Protein AF-A0A9W8GWZ8-F1 (afdb_monomer_lite)

pLDDT: mean 75.82, std 18.61, range [23.78, 95.06]

Structure (mmCIF, N/CA/C/O backbone):
data_AF-A0A9W8GWZ8-F1
#
_entry.id   AF-A0A9W8GWZ8-F1
#
loop_
_atom_site.group_PDB
_atom_site.id
_atom_site.type_symbol
_atom_site.label_atom_id
_atom_site.label_alt_id
_atom_site.label_comp_id
_atom_site.label_asym_id
_atom_site.label_entity_id
_atom_site.label_seq_id
_atom_site.pdbx_PDB_ins_code
_atom_site.Cartn_x
_atom_site.Cartn_y
_atom_site.Cartn_z
_atom_site.occupancy
_atom_site.B_iso_or_equiv
_atom_site.auth_seq_id
_atom_site.auth_comp_id
_atom_site.auth_asym_id
_atom_site.auth_atom_id
_atom_site.pdbx_PDB_model_num
ATOM 1 N N . MET A 1 1 ? -19.415 20.216 11.069 1.00 38.62 1 MET A N 1
ATOM 2 C CA . MET A 1 1 ? -19.006 18.888 11.569 1.00 38.62 1 MET A CA 1
ATOM 3 C C . MET A 1 1 ? -17.516 18.758 11.284 1.00 38.62 1 MET A C 1
ATOM 5 O O . MET A 1 1 ? -17.140 18.566 10.137 1.00 38.62 1 MET A O 1
ATOM 9 N N . PHE A 1 2 ? -16.666 19.076 12.262 1.00 32.78 2 PHE A N 1
ATOM 10 C CA . PHE A 1 2 ? -15.212 19.108 12.075 1.00 32.78 2 PHE A CA 1
ATOM 11 C C . PHE A 1 2 ? -14.638 17.766 12.526 1.00 32.78 2 PHE A C 1
ATOM 13 O O . PHE A 1 2 ? -14.731 17.430 13.704 1.00 32.78 2 PHE A O 1
ATOM 20 N N . CYS A 1 3 ? -14.084 16.998 11.586 1.00 31.39 3 CYS A N 1
ATOM 21 C CA . CYS A 1 3 ? -13.412 15.740 11.892 1.00 31.39 3 CYS A CA 1
ATOM 22 C C . CYS A 1 3 ? -12.190 16.010 12.778 1.00 31.39 3 CYS A C 1
ATOM 24 O O . CYS A 1 3 ? -11.329 16.810 12.409 1.00 31.39 3 CYS A O 1
ATOM 26 N N . LYS A 1 4 ? -12.131 15.380 13.956 1.00 39.00 4 LYS A N 1
ATOM 27 C CA . LYS A 1 4 ? -11.123 15.691 14.983 1.00 39.00 4 LYS A CA 1
ATOM 28 C C . LYS A 1 4 ? -9.773 14.998 14.781 1.00 39.00 4 LYS A C 1
ATOM 30 O O . LYS A 1 4 ? -8.786 15.475 15.327 1.00 39.00 4 LYS A O 1
ATOM 35 N N . TYR A 1 5 ? -9.704 13.928 13.991 1.00 40.84 5 TYR A N 1
ATOM 36 C CA . TYR A 1 5 ? -8.502 13.096 13.899 1.00 40.84 5 TYR A CA 1
ATOM 37 C C . TYR A 1 5 ? -8.202 12.741 12.450 1.00 40.84 5 TYR A C 1
ATOM 39 O O . TYR A 1 5 ? -8.715 11.753 11.940 1.00 40.84 5 TYR A O 1
ATOM 47 N N . ILE A 1 6 ? -7.369 13.537 11.772 1.00 43.72 6 ILE A N 1
ATOM 48 C CA . ILE A 1 6 ? -6.665 13.038 10.587 1.00 43.72 6 ILE A CA 1
ATOM 49 C C . ILE A 1 6 ? -5.515 12.204 11.130 1.00 43.72 6 ILE A C 1
ATOM 51 O O . ILE A 1 6 ? -4.500 12.758 11.546 1.00 43.72 6 ILE A O 1
ATOM 55 N N . LEU A 1 7 ? -5.675 10.884 11.126 1.00 45.81 7 LEU A N 1
ATOM 56 C CA . LEU A 1 7 ? -4.614 9.967 11.523 1.00 45.81 7 LEU A CA 1
ATOM 57 C C . LEU A 1 7 ? -3.578 9.903 10.395 1.00 45.81 7 LEU A C 1
ATOM 59 O O . LEU A 1 7 ? -3.549 8.998 9.565 1.00 45.81 7 LEU A O 1
ATOM 63 N N . TYR A 1 8 ? -2.751 10.941 10.316 1.00 38.19 8 TYR A N 1
ATOM 64 C CA . TYR A 1 8 ? -1.349 10.727 10.015 1.00 38.19 8 TYR A CA 1
ATOM 65 C C . TYR A 1 8 ? -0.748 10.206 11.305 1.00 38.19 8 TYR A C 1
ATOM 67 O O . TYR A 1 8 ? -0.996 10.790 12.352 1.00 38.19 8 TYR A O 1
ATOM 75 N N . ASN A 1 9 ? 0.021 9.128 11.247 1.00 31.14 9 ASN A N 1
ATOM 76 C CA . ASN A 1 9 ? 0.854 8.768 12.378 1.00 31.14 9 ASN A CA 1
ATOM 77 C C . ASN A 1 9 ? 1.806 9.956 12.640 1.00 31.14 9 ASN A C 1
ATOM 79 O O . ASN A 1 9 ? 2.752 10.193 11.888 1.00 31.14 9 ASN A O 1
ATOM 83 N N . SER A 1 10 ? 1.430 10.792 13.602 1.00 33.50 10 SER A N 1
ATOM 84 C CA . SER A 1 10 ? 2.149 11.964 14.076 1.00 33.50 10 SER A CA 1
ATOM 85 C C . SER A 1 10 ? 2.081 11.932 15.591 1.00 33.50 10 SER A C 1
ATOM 87 O O . SER A 1 10 ? 1.537 12.838 16.224 1.00 33.50 10 SER A O 1
ATOM 89 N N . ASP A 1 11 ? 2.618 10.873 16.182 1.00 28.44 11 ASP A N 1
ATOM 90 C CA . ASP A 1 11 ? 3.004 10.977 17.573 1.00 28.44 11 ASP A CA 1
ATOM 91 C C . ASP A 1 11 ? 4.166 11.958 17.659 1.00 28.44 11 ASP A C 1
ATOM 93 O O . ASP A 1 11 ? 5.305 11.674 17.286 1.00 28.44 11 ASP A O 1
ATOM 97 N N . THR A 1 12 ? 3.791 13.158 18.096 1.00 29.80 12 THR A N 1
ATOM 98 C CA . THR A 1 12 ? 4.535 14.239 18.748 1.00 29.80 12 THR A CA 1
ATOM 99 C C . THR A 1 12 ? 4.247 15.588 18.099 1.00 29.80 12 THR A C 1
ATOM 101 O O . THR A 1 12 ? 4.220 15.751 16.883 1.00 29.80 12 THR A O 1
ATOM 104 N N . THR A 1 13 ? 4.078 16.588 18.960 1.00 29.16 13 THR A N 1
ATOM 105 C CA . THR A 1 13 ? 4.048 18.036 18.716 1.00 29.16 13 THR A CA 1
ATOM 106 C C . THR A 1 13 ? 5.363 18.566 18.131 1.00 29.16 13 THR A C 1
ATOM 108 O O . THR A 1 13 ? 5.944 19.539 18.606 1.00 29.16 13 THR A O 1
ATOM 111 N N . THR A 1 14 ? 5.849 17.933 17.075 1.00 24.72 14 THR A N 1
ATOM 112 C CA . THR A 1 14 ? 6.857 18.476 16.186 1.00 24.72 14 THR A CA 1
ATOM 113 C C . THR A 1 14 ? 6.259 18.435 14.796 1.00 24.72 14 THR A C 1
ATOM 115 O O . THR A 1 14 ? 5.726 17.418 14.360 1.00 24.72 14 THR A O 1
ATOM 118 N N . THR A 1 15 ? 6.303 19.570 14.098 1.00 24.77 15 THR A N 1
ATOM 119 C CA . THR A 1 15 ? 6.191 19.619 12.639 1.00 24.77 15 THR A CA 1
ATOM 120 C C . THR A 1 15 ? 6.864 18.366 12.091 1.00 24.77 15 THR A C 1
ATOM 122 O O . THR A 1 15 ? 8.016 18.151 12.483 1.00 24.77 15 THR A O 1
ATOM 125 N N . PRO A 1 16 ? 6.203 17.526 11.263 1.00 27.38 16 PRO A N 1
ATOM 126 C CA . PRO A 1 16 ? 6.848 16.343 10.728 1.00 27.38 16 PRO A CA 1
ATOM 127 C C . PRO A 1 16 ? 8.095 16.849 10.025 1.00 27.38 16 PRO A C 1
ATOM 129 O O . PRO A 1 16 ? 8.020 17.471 8.959 1.00 27.38 16 PRO A O 1
ATOM 132 N N . LYS A 1 17 ? 9.257 16.663 10.665 1.00 23.78 17 LYS A N 1
ATOM 133 C CA . LYS A 1 17 ? 10.525 16.843 9.987 1.00 23.78 17 LYS A CA 1
ATOM 134 C C . LYS A 1 17 ? 10.354 15.951 8.778 1.00 23.78 17 LYS A C 1
ATOM 136 O O . LYS A 1 17 ? 9.999 14.784 8.931 1.00 23.78 17 LYS A O 1
ATOM 141 N N . ARG A 1 18 ? 10.498 16.523 7.580 1.00 28.39 18 ARG A N 1
ATOM 142 C CA . ARG A 1 18 ? 10.707 15.755 6.356 1.00 28.39 18 ARG A CA 1
ATOM 143 C C . ARG A 1 18 ? 11.905 14.852 6.635 1.00 28.39 18 ARG A C 1
ATOM 145 O O . ARG A 1 18 ? 13.037 15.207 6.331 1.00 28.39 18 ARG A O 1
ATOM 152 N N . GLN A 1 19 ? 11.678 13.715 7.272 1.00 26.08 19 GLN A N 1
ATOM 153 C CA . GLN A 1 19 ? 12.627 12.641 7.299 1.00 26.08 19 GLN A CA 1
ATOM 154 C C . GLN A 1 19 ? 12.506 12.103 5.891 1.00 26.08 19 GLN A C 1
ATOM 156 O O . GLN A 1 19 ? 11.528 11.448 5.533 1.00 26.08 19 GLN A O 1
ATOM 161 N N . ALA A 1 20 ? 13.417 12.565 5.036 1.00 25.75 20 ALA A N 1
ATOM 162 C CA . ALA A 1 20 ? 13.578 11.990 3.724 1.00 25.75 20 ALA A CA 1
ATOM 163 C C . ALA A 1 20 ? 13.752 10.493 3.970 1.00 25.75 20 ALA A C 1
ATOM 165 O O . ALA A 1 20 ? 14.754 10.080 4.550 1.00 25.75 20 ALA A O 1
ATOM 166 N N . TYR A 1 21 ? 12.742 9.697 3.617 1.00 29.44 21 TYR A N 1
ATOM 167 C CA . TYR A 1 21 ? 12.950 8.272 3.447 1.00 29.44 21 TYR A CA 1
ATOM 168 C C . TYR A 1 21 ? 14.025 8.173 2.370 1.00 29.44 21 TYR A C 1
ATOM 170 O O . TYR A 1 21 ? 13.774 8.453 1.196 1.00 29.44 21 TYR A O 1
ATOM 178 N N . VAL A 1 22 ? 15.256 7.909 2.804 1.00 30.98 22 VAL A N 1
ATOM 179 C CA . VAL A 1 22 ? 16.369 7.627 1.912 1.00 30.98 22 VAL A CA 1
ATOM 180 C C . VAL A 1 22 ? 16.076 6.236 1.389 1.00 30.98 22 VAL A C 1
ATOM 182 O O . VAL A 1 22 ? 16.398 5.244 2.036 1.00 30.98 22 VAL A O 1
ATOM 185 N N . TYR A 1 23 ? 15.365 6.174 0.264 1.00 37.62 23 TYR A N 1
ATOM 186 C CA . TYR A 1 23 ? 15.168 4.917 -0.439 1.00 37.62 23 TYR A CA 1
ATOM 187 C C . TYR A 1 23 ? 16.552 4.300 -0.677 1.00 37.62 23 TYR A C 1
ATOM 189 O O . TYR A 1 23 ? 17.467 5.036 -1.084 1.00 37.62 23 TYR A O 1
ATOM 197 N N . PRO A 1 24 ? 16.736 2.998 -0.395 1.00 46.47 24 PRO A N 1
ATOM 198 C CA . PRO A 1 24 ? 17.909 2.273 -0.846 1.00 46.47 24 PRO A CA 1
ATOM 199 C C . PRO A 1 24 ? 18.211 2.666 -2.289 1.00 46.47 24 PRO A C 1
ATOM 201 O O . PRO A 1 24 ? 17.313 2.756 -3.131 1.00 46.47 24 PRO A O 1
ATOM 204 N N . LYS A 1 25 ? 19.479 2.966 -2.584 1.00 49.25 25 LYS A N 1
ATOM 205 C CA . LYS A 1 25 ? 19.865 3.165 -3.981 1.00 49.25 25 LYS A CA 1
ATOM 206 C C . LYS A 1 25 ? 19.477 1.889 -4.733 1.00 49.25 25 LYS A C 1
ATOM 208 O O . LYS A 1 25 ? 19.801 0.809 -4.235 1.00 49.25 25 LYS A O 1
ATOM 213 N N . PRO A 1 26 ? 18.815 2.000 -5.893 1.00 54.91 26 PRO A N 1
ATOM 214 C CA . PRO A 1 26 ? 18.413 0.832 -6.655 1.00 54.91 26 PRO A CA 1
ATOM 215 C C . PRO A 1 26 ? 19.636 -0.045 -6.916 1.00 54.91 26 PRO A C 1
ATOM 217 O O . PRO A 1 26 ? 20.667 0.434 -7.403 1.00 54.91 26 PRO A O 1
ATOM 220 N N . GLN A 1 27 ? 19.535 -1.312 -6.530 1.00 64.44 27 GLN A N 1
ATOM 221 C CA . GLN A 1 27 ? 20.618 -2.271 -6.682 1.00 64.44 27 GLN A CA 1
ATOM 222 C C . GLN A 1 27 ? 20.465 -2.971 -8.023 1.00 64.44 27 GLN A C 1
ATOM 224 O O . GLN A 1 27 ? 19.385 -3.462 -8.359 1.00 64.44 27 GLN A O 1
ATOM 229 N N . TRP A 1 28 ? 21.553 -3.021 -8.789 1.00 65.31 28 TRP A N 1
ATOM 230 C CA . TRP A 1 28 ? 21.603 -3.795 -10.016 1.00 65.31 28 TRP A CA 1
ATOM 231 C C . TRP A 1 28 ? 22.719 -4.829 -9.971 1.00 65.31 28 TRP A C 1
ATOM 233 O O . TRP A 1 28 ? 23.791 -4.590 -9.414 1.00 65.31 28 TRP A O 1
ATOM 243 N N . VAL A 1 29 ? 22.445 -5.990 -10.558 1.00 73.12 29 VAL A N 1
ATOM 244 C CA . VAL A 1 29 ? 23.381 -7.107 -10.687 1.00 73.12 29 VAL A CA 1
ATOM 245 C C . VAL A 1 29 ? 23.413 -7.521 -12.149 1.00 73.12 29 VAL A C 1
ATOM 247 O O . VAL A 1 29 ? 22.366 -7.689 -12.771 1.00 73.12 29 VAL A O 1
ATOM 250 N N . VAL A 1 30 ? 24.611 -7.688 -12.702 1.00 71.94 30 VAL A N 1
ATOM 251 C CA . VAL A 1 30 ? 24.789 -8.175 -14.073 1.00 71.94 30 VAL A CA 1
ATOM 252 C C . VAL A 1 30 ? 24.902 -9.693 -14.058 1.00 71.94 30 VAL A C 1
ATOM 254 O O . VAL A 1 30 ? 25.721 -10.251 -13.329 1.00 71.94 30 VAL A O 1
ATOM 257 N N . GLN A 1 31 ? 24.101 -10.359 -14.884 1.00 72.44 31 GLN A N 1
ATOM 258 C CA . GLN A 1 31 ? 24.161 -11.798 -15.120 1.00 72.44 31 GLN A CA 1
ATOM 259 C C . GLN A 1 31 ? 24.476 -12.036 -16.601 1.00 72.44 31 GLN A C 1
ATOM 261 O O . GLN A 1 31 ? 23.586 -12.020 -17.444 1.00 72.44 31 GLN A O 1
ATOM 266 N N . LYS A 1 32 ? 25.758 -12.248 -16.935 1.00 75.94 32 LYS A N 1
ATOM 267 C CA . LYS A 1 32 ? 26.266 -12.286 -18.324 1.00 75.94 32 LYS A CA 1
ATOM 268 C C . LYS A 1 32 ? 26.009 -10.960 -19.059 1.00 75.94 32 LYS A C 1
ATOM 270 O O . LYS A 1 32 ? 26.728 -10.000 -18.805 1.00 75.94 32 LYS A O 1
ATOM 275 N N . ASN A 1 33 ? 24.988 -10.911 -19.916 1.00 77.69 33 ASN A N 1
ATOM 276 C CA . ASN A 1 33 ? 24.566 -9.710 -20.640 1.00 77.69 33 ASN A CA 1
ATOM 277 C C . ASN A 1 33 ? 23.280 -9.108 -20.043 1.00 77.69 33 ASN A C 1
ATOM 279 O O . ASN A 1 33 ? 22.903 -7.998 -20.416 1.00 77.69 33 ASN A O 1
ATOM 283 N N . ASP A 1 34 ? 22.623 -9.799 -19.110 1.00 82.31 34 ASP A N 1
ATOM 284 C CA . ASP A 1 34 ? 21.364 -9.350 -18.525 1.00 82.31 34 ASP A CA 1
ATOM 285 C C . ASP A 1 34 ? 21.622 -8.425 -17.337 1.00 82.31 34 ASP A C 1
ATOM 287 O O . ASP A 1 34 ? 22.539 -8.637 -16.537 1.00 82.31 34 ASP A O 1
ATOM 291 N N . ILE A 1 35 ? 20.788 -7.400 -17.201 1.00 82.12 35 ILE A N 1
ATOM 292 C CA . ILE A 1 35 ? 20.801 -6.475 -16.071 1.00 82.12 35 ILE A CA 1
ATOM 293 C C . ILE A 1 35 ? 19.595 -6.803 -15.201 1.00 82.12 35 ILE A C 1
ATOM 295 O O . ILE A 1 35 ? 18.456 -6.617 -15.616 1.00 82.12 35 ILE A O 1
ATOM 299 N N . VAL A 1 36 ? 19.828 -7.255 -13.973 1.00 82.94 36 VAL A N 1
ATOM 300 C CA . VAL A 1 36 ? 18.777 -7.373 -12.959 1.00 82.94 36 VAL A CA 1
ATOM 301 C C . VAL A 1 36 ? 18.740 -6.071 -12.177 1.00 82.94 36 VAL A C 1
ATOM 303 O O . VAL A 1 36 ? 19.742 -5.709 -11.573 1.00 82.94 36 VAL A O 1
ATOM 306 N N . TYR A 1 37 ? 17.609 -5.371 -12.183 1.00 83.00 37 TYR A N 1
ATOM 307 C CA . TYR A 1 37 ? 17.406 -4.100 -11.490 1.00 83.00 37 TYR A CA 1
ATOM 308 C C . TYR A 1 37 ? 16.306 -4.246 -10.442 1.00 83.00 37 TYR A C 1
ATOM 310 O O . TYR A 1 37 ? 15.150 -4.485 -10.786 1.00 83.00 37 TYR A O 1
ATOM 318 N N . VAL A 1 38 ? 16.647 -4.086 -9.166 1.00 81.62 38 VAL A N 1
ATOM 319 C CA . VAL A 1 38 ? 15.663 -4.076 -8.079 1.00 81.62 38 VAL A CA 1
ATOM 320 C C . VAL A 1 38 ? 15.193 -2.642 -7.870 1.00 81.62 38 VAL A C 1
ATOM 322 O O . VAL A 1 38 ? 15.997 -1.762 -7.551 1.00 81.62 38 VAL A O 1
ATOM 325 N N . MET A 1 39 ? 13.898 -2.404 -8.084 1.00 81.00 39 MET A N 1
ATOM 326 C CA . MET A 1 39 ? 13.288 -1.093 -7.896 1.00 81.00 39 MET A CA 1
ATOM 327 C C . MET A 1 39 ? 12.400 -1.049 -6.667 1.00 81.00 39 MET A C 1
ATOM 329 O O . MET A 1 39 ? 11.469 -1.838 -6.530 1.00 81.00 39 MET A O 1
ATOM 333 N N . ASP A 1 40 ? 12.641 -0.052 -5.831 1.00 78.44 40 ASP A N 1
ATOM 334 C CA . ASP A 1 40 ? 11.817 0.205 -4.664 1.00 78.44 40 ASP A CA 1
ATOM 335 C C . ASP A 1 40 ? 10.584 1.016 -5.056 1.00 78.44 40 ASP A C 1
ATOM 337 O O . ASP A 1 40 ? 10.676 2.135 -5.573 1.00 78.44 40 ASP A O 1
ATOM 341 N N . VAL A 1 41 ? 9.403 0.457 -4.801 1.00 78.50 41 VAL A N 1
ATOM 342 C CA . VAL A 1 41 ? 8.129 1.078 -5.156 1.00 78.50 41 VAL A CA 1
ATOM 343 C C . VAL A 1 41 ? 7.247 1.207 -3.923 1.00 78.50 41 VAL A C 1
ATOM 345 O O . VAL A 1 41 ? 6.964 0.236 -3.228 1.00 78.50 41 VAL A O 1
ATOM 348 N N . SER A 1 42 ? 6.764 2.422 -3.662 1.00 75.56 42 SER A N 1
ATOM 349 C CA . SER A 1 42 ? 5.803 2.666 -2.585 1.00 75.56 42 SER A CA 1
ATOM 350 C C . SER A 1 42 ? 4.383 2.260 -2.989 1.00 75.56 42 SER A C 1
ATOM 352 O O . SER A 1 42 ? 3.982 2.401 -4.151 1.00 75.56 42 SER A O 1
ATOM 354 N N . LEU A 1 43 ? 3.570 1.856 -2.006 1.00 72.94 43 LEU A N 1
ATOM 355 C CA . LEU A 1 43 ? 2.150 1.531 -2.210 1.00 72.94 43 LEU A CA 1
ATOM 356 C C . LEU A 1 43 ? 1.386 2.663 -2.923 1.00 72.94 43 LEU A C 1
ATOM 358 O O . LEU A 1 43 ? 0.549 2.405 -3.786 1.00 72.94 43 LEU A O 1
ATOM 362 N N . ARG A 1 44 ? 1.711 3.927 -2.618 1.00 73.94 44 ARG A N 1
ATOM 363 C CA . ARG A 1 44 ? 1.114 5.100 -3.274 1.00 73.94 44 ARG A CA 1
ATOM 364 C C . ARG A 1 44 ? 1.424 5.146 -4.773 1.00 73.94 44 ARG A C 1
ATOM 366 O O . ARG A 1 44 ? 0.522 5.398 -5.569 1.00 73.94 44 ARG A O 1
ATOM 373 N N . ASN A 1 45 ? 2.675 4.900 -5.170 1.00 76.00 45 ASN A N 1
ATOM 374 C CA . ASN A 1 45 ? 3.060 4.904 -6.586 1.00 76.00 45 ASN A CA 1
ATOM 375 C C . ASN A 1 45 ? 2.336 3.797 -7.364 1.00 76.00 45 ASN A C 1
ATOM 377 O O . ASN A 1 45 ? 1.863 4.046 -8.474 1.00 76.00 45 ASN A O 1
ATOM 381 N N . LEU A 1 46 ? 2.178 2.618 -6.751 1.00 75.00 46 LEU A N 1
ATOM 382 C CA . LEU A 1 46 ? 1.379 1.528 -7.313 1.00 75.00 46 LEU A CA 1
ATOM 383 C C . LEU A 1 46 ? -0.099 1.903 -7.420 1.00 75.00 46 LEU A C 1
ATOM 385 O O . LEU A 1 46 ? -0.732 1.591 -8.420 1.00 75.00 46 LEU A O 1
ATOM 389 N N . TYR A 1 47 ? -0.660 2.599 -6.430 1.00 72.62 47 TYR A N 1
ATOM 390 C CA . TYR A 1 47 ? -2.074 2.980 -6.446 1.00 72.62 47 TYR A CA 1
ATOM 391 C C . TYR A 1 47 ? -2.408 3.964 -7.580 1.00 72.62 47 TYR A C 1
ATOM 393 O O . TYR A 1 47 ? -3.464 3.870 -8.216 1.00 72.62 47 TYR A O 1
ATOM 401 N N . HIS A 1 48 ? -1.501 4.901 -7.866 1.00 73.56 48 HIS A N 1
ATOM 402 C CA . HIS A 1 48 ? -1.694 5.890 -8.929 1.00 73.56 48 HIS A CA 1
ATOM 403 C C . HIS A 1 48 ? -1.293 5.394 -10.321 1.00 73.56 48 HIS A C 1
ATOM 405 O O . HIS A 1 48 ? -1.738 5.984 -11.300 1.00 73.56 48 HIS A O 1
ATOM 411 N N . GLY A 1 49 ? -0.542 4.295 -10.427 1.00 68.25 49 GLY A N 1
ATOM 412 C CA . GLY A 1 49 ? -0.073 3.778 -11.712 1.00 68.25 49 GLY A CA 1
ATOM 413 C C . GLY A 1 49 ? 0.955 4.710 -12.355 1.00 68.25 49 GLY A C 1
ATOM 414 O O . GLY A 1 49 ? 0.728 5.251 -13.435 1.00 68.25 49 GLY A O 1
ATOM 415 N N . LYS A 1 50 ? 2.042 4.995 -11.631 1.00 75.75 50 LYS A N 1
ATOM 416 C CA . LYS A 1 50 ? 3.064 5.960 -12.051 1.00 75.75 50 LYS A CA 1
ATOM 417 C C . LYS A 1 50 ? 4.051 5.334 -13.044 1.00 75.75 50 LYS A C 1
ATOM 419 O O . LYS A 1 50 ? 4.523 4.226 -12.830 1.00 75.75 50 LYS A O 1
ATOM 424 N N . LYS A 1 51 ? 4.447 6.077 -14.076 1.00 79.25 51 LYS A N 1
ATOM 425 C CA . LYS A 1 51 ? 5.592 5.704 -14.916 1.00 79.25 51 LYS A CA 1
ATOM 426 C C . LYS A 1 51 ? 6.896 6.126 -14.250 1.00 79.25 51 LYS A C 1
ATOM 428 O O . LYS A 1 51 ? 7.002 7.254 -13.759 1.00 79.25 51 LYS A O 1
ATOM 433 N N . THR A 1 52 ? 7.872 5.229 -14.216 1.00 80.44 52 THR A N 1
ATOM 434 C CA . THR A 1 52 ? 9.197 5.499 -13.653 1.00 80.44 52 THR A CA 1
ATOM 435 C C . THR A 1 52 ? 10.254 5.130 -14.676 1.00 80.44 52 THR A C 1
ATOM 437 O O . THR A 1 52 ? 10.213 4.051 -15.255 1.00 80.44 52 THR A O 1
ATOM 440 N N . THR A 1 53 ? 11.227 6.009 -14.887 1.00 81.50 53 THR A N 1
ATOM 441 C CA . THR A 1 53 ? 12.365 5.717 -15.759 1.00 81.50 53 THR A CA 1
ATOM 442 C C . THR A 1 53 ? 13.447 5.000 -14.966 1.00 81.50 53 THR A C 1
ATOM 444 O O . THR A 1 53 ? 13.950 5.525 -13.973 1.00 81.50 53 THR A O 1
ATOM 447 N N . VAL A 1 54 ? 13.824 3.811 -15.423 1.00 80.00 54 VAL A N 1
ATOM 448 C CA . VAL A 1 54 ? 15.018 3.110 -14.964 1.00 80.00 54 VAL A CA 1
ATOM 449 C C . VAL A 1 54 ? 16.165 3.504 -15.878 1.00 80.00 54 VAL A C 1
ATOM 451 O O . VAL A 1 54 ? 16.140 3.235 -17.077 1.00 80.00 54 VAL A O 1
ATOM 454 N N . VAL A 1 55 ? 17.165 4.162 -15.304 1.00 77.31 55 VAL A N 1
ATOM 455 C CA . VAL A 1 55 ? 18.395 4.518 -16.011 1.00 77.31 55 VAL A CA 1
ATOM 456 C C . VAL A 1 55 ? 19.434 3.451 -15.695 1.00 77.31 55 VAL A C 1
ATOM 458 O O . VAL A 1 55 ? 19.804 3.267 -14.534 1.00 77.31 55 VAL A O 1
ATOM 461 N N . THR A 1 56 ? 19.868 2.723 -16.720 1.00 72.00 56 THR A N 1
ATOM 462 C CA . THR A 1 56 ? 21.024 1.826 -16.649 1.00 72.00 56 THR A CA 1
ATOM 463 C C . THR A 1 56 ? 22.262 2.551 -17.184 1.00 72.00 56 THR A C 1
ATOM 465 O O . THR A 1 56 ? 22.237 3.759 -17.421 1.00 72.00 56 THR A O 1
ATOM 468 N N . ARG A 1 57 ? 23.378 1.832 -17.345 1.00 69.00 57 ARG A N 1
ATOM 469 C CA . ARG A 1 57 ? 24.629 2.408 -17.851 1.00 69.00 57 ARG A CA 1
ATOM 470 C C . ARG A 1 57 ? 24.497 2.944 -19.280 1.00 69.00 57 ARG A C 1
ATOM 472 O O . ARG A 1 57 ? 25.014 4.019 -19.565 1.00 69.00 57 ARG A O 1
ATOM 479 N N . ASP A 1 58 ? 23.805 2.198 -20.137 1.00 68.88 58 ASP A N 1
ATOM 480 C CA . ASP A 1 58 ? 23.816 2.431 -21.584 1.00 68.88 58 ASP A CA 1
ATOM 481 C C . ASP A 1 58 ? 22.470 2.953 -22.105 1.00 68.88 58 ASP A C 1
ATOM 483 O O . ASP A 1 58 ? 22.413 3.555 -23.177 1.00 68.88 58 ASP A O 1
ATOM 487 N N . ILE A 1 59 ? 21.375 2.737 -21.363 1.00 76.00 59 ILE A N 1
ATOM 488 C CA . ILE A 1 59 ? 20.022 3.079 -21.807 1.00 76.00 59 ILE A CA 1
ATOM 489 C C . ILE A 1 59 ? 19.127 3.578 -20.665 1.00 76.00 59 ILE A C 1
ATOM 491 O O . ILE A 1 59 ? 19.317 3.265 -19.492 1.00 76.00 59 ILE A O 1
ATOM 495 N N . SER A 1 60 ? 18.090 4.329 -21.030 1.00 82.56 60 SER A N 1
ATOM 496 C CA . SER A 1 60 ? 16.971 4.662 -20.146 1.00 82.56 60 SER A CA 1
ATOM 497 C C . SER A 1 60 ? 15.724 3.925 -20.621 1.00 82.56 60 SER A C 1
ATOM 499 O O . SER A 1 60 ? 15.354 4.032 -21.790 1.00 82.56 60 SER A O 1
ATOM 501 N N . VAL A 1 61 ? 15.087 3.170 -19.729 1.00 84.38 61 VAL A N 1
ATOM 502 C CA . VAL A 1 61 ? 13.877 2.391 -20.016 1.00 84.38 61 VAL A CA 1
ATOM 503 C C . VAL A 1 61 ? 12.730 2.937 -19.184 1.00 84.38 61 VAL A C 1
ATOM 505 O O . VAL A 1 61 ? 12.842 3.078 -17.967 1.00 84.38 61 VAL A O 1
ATOM 508 N N . GLU A 1 62 ? 11.621 3.262 -19.840 1.00 85.69 62 GLU A N 1
ATOM 509 C CA . GLU A 1 62 ? 10.392 3.630 -19.150 1.00 85.69 62 GLU A CA 1
ATOM 510 C C . GLU A 1 62 ? 9.701 2.361 -18.646 1.00 85.69 62 GLU A C 1
ATOM 512 O O . GLU A 1 62 ? 9.391 1.457 -19.421 1.00 85.69 62 GLU A O 1
ATOM 517 N N . VAL A 1 63 ? 9.503 2.287 -17.332 1.00 85.38 63 VAL A N 1
ATOM 518 C CA . VAL A 1 63 ? 8.831 1.181 -16.656 1.00 85.38 63 VAL A CA 1
ATOM 519 C C . VAL A 1 63 ? 7.454 1.654 -16.219 1.00 85.38 63 VAL A C 1
ATOM 521 O O . VAL A 1 63 ? 7.316 2.579 -15.410 1.00 85.38 63 VAL A O 1
ATOM 524 N N . ASP A 1 64 ? 6.427 0.992 -16.739 1.00 82.12 64 ASP A N 1
ATOM 525 C CA . ASP A 1 64 ? 5.045 1.226 -16.340 1.00 82.12 64 ASP A CA 1
ATOM 526 C C . ASP A 1 64 ? 4.758 0.487 -15.023 1.00 82.12 64 ASP A C 1
ATOM 528 O O . ASP A 1 64 ? 4.651 -0.741 -14.992 1.00 82.12 64 ASP A O 1
ATOM 532 N N . LEU A 1 65 ? 4.614 1.225 -13.914 1.00 82.12 65 LEU A N 1
ATOM 533 C CA . LEU A 1 65 ? 4.147 0.634 -12.659 1.00 82.12 65 LEU A CA 1
ATOM 534 C C . LEU A 1 65 ? 2.635 0.458 -12.740 1.00 82.12 65 LEU A C 1
ATOM 536 O O . LEU A 1 65 ? 1.873 1.425 -12.664 1.00 82.12 65 LEU A O 1
ATOM 540 N N . VAL A 1 66 ?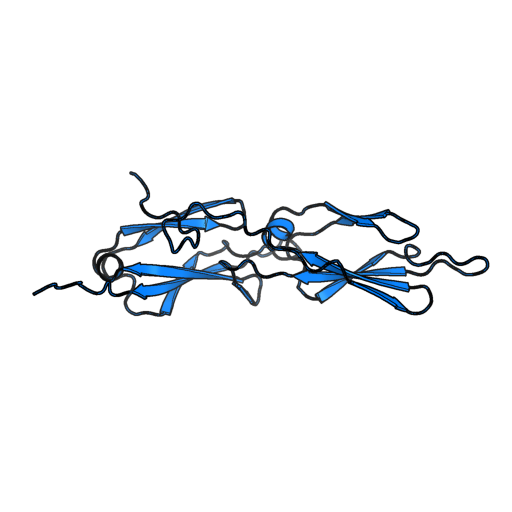 2.190 -0.783 -12.896 1.00 77.81 66 VAL A N 1
ATOM 541 C CA . VAL A 1 66 ? 0.766 -1.107 -12.983 1.00 77.81 66 VAL A CA 1
ATOM 542 C C . VAL A 1 66 ? 0.177 -1.247 -11.579 1.00 77.81 66 VAL A C 1
ATOM 544 O O . VAL A 1 66 ? 0.809 -1.748 -10.645 1.00 77.81 66 VAL A O 1
ATOM 547 N N . LYS A 1 67 ? -1.071 -0.798 -11.422 1.00 77.94 67 LYS A N 1
ATOM 548 C CA . LYS A 1 67 ? -1.829 -0.988 -10.181 1.00 77.94 67 LYS A CA 1
ATOM 549 C C . LYS A 1 67 ? -1.916 -2.478 -9.864 1.00 77.94 67 LYS A C 1
ATOM 551 O O . LYS A 1 67 ? -2.214 -3.268 -10.749 1.00 77.94 67 LYS A O 1
ATOM 556 N N . GLY A 1 68 ? -1.651 -2.846 -8.615 1.00 72.56 68 GLY A N 1
ATOM 557 C CA . GLY A 1 68 ? -1.730 -4.241 -8.182 1.00 72.56 68 GLY A CA 1
ATOM 558 C C . GLY A 1 68 ? -0.496 -5.093 -8.477 1.00 72.56 68 GLY A C 1
ATOM 559 O O . GLY A 1 68 ? -0.544 -6.283 -8.190 1.00 72.56 68 GLY A O 1
ATOM 560 N N . MET A 1 69 ? 0.606 -4.521 -8.990 1.00 80.00 69 MET A N 1
ATOM 561 C CA . MET A 1 69 ? 1.868 -5.265 -9.134 1.00 80.00 69 MET A CA 1
ATOM 562 C C . MET A 1 69 ? 2.323 -5.852 -7.798 1.00 80.00 69 MET A C 1
ATOM 564 O O . MET A 1 69 ? 2.424 -5.119 -6.814 1.00 80.00 69 MET A O 1
ATOM 568 N N . ALA A 1 70 ? 2.590 -7.155 -7.755 1.00 78.19 70 ALA A N 1
ATOM 569 C CA . ALA A 1 70 ? 2.980 -7.856 -6.536 1.00 78.19 70 ALA A CA 1
ATOM 570 C C . ALA A 1 70 ? 4.426 -7.536 -6.128 1.00 78.19 70 ALA A C 1
ATOM 572 O O . ALA A 1 70 ? 5.253 -7.151 -6.957 1.00 78.19 70 ALA A O 1
ATOM 573 N N . ASP A 1 71 ? 4.725 -7.706 -4.841 1.00 82.00 71 ASP A N 1
ATOM 574 C CA . ASP A 1 71 ? 6.112 -7.704 -4.384 1.00 82.00 71 ASP A CA 1
ATOM 575 C C . ASP A 1 71 ? 6.883 -8.885 -4.999 1.00 82.00 71 ASP A C 1
ATOM 577 O O . ASP A 1 71 ? 6.326 -9.967 -5.201 1.00 82.00 71 ASP A O 1
ATOM 581 N N . GLY A 1 72 ? 8.137 -8.655 -5.379 1.00 83.06 72 GLY A N 1
ATOM 582 C CA . GLY A 1 72 ? 8.972 -9.616 -6.099 1.00 83.06 72 GLY A CA 1
ATOM 583 C C . GLY A 1 72 ? 8.577 -9.852 -7.562 1.00 83.06 72 GLY A C 1
ATOM 584 O O . GLY A 1 72 ? 9.212 -10.668 -8.237 1.00 83.06 72 GLY A O 1
ATOM 585 N N . GLN A 1 73 ? 7.559 -9.158 -8.089 1.00 85.12 73 GLN A N 1
ATOM 586 C CA . GLN A 1 73 ? 7.147 -9.309 -9.484 1.00 85.12 73 GLN A CA 1
ATOM 587 C C . GLN A 1 73 ? 8.294 -8.942 -10.433 1.00 85.12 73 GLN A C 1
ATOM 589 O O . GLN A 1 73 ? 8.934 -7.899 -10.294 1.00 85.12 73 GLN A O 1
ATOM 594 N N . ARG A 1 74 ? 8.530 -9.807 -11.426 1.00 88.12 74 ARG A N 1
ATOM 595 C CA . ARG A 1 74 ? 9.581 -9.649 -12.436 1.00 88.12 74 ARG A CA 1
ATOM 596 C C . ARG A 1 74 ? 8.975 -9.144 -13.739 1.00 88.12 74 ARG A C 1
ATOM 598 O O . ARG A 1 74 ? 8.028 -9.739 -14.248 1.00 88.12 74 ARG A O 1
ATOM 605 N N . VAL A 1 75 ? 9.540 -8.074 -14.283 1.00 88.06 75 VAL A N 1
ATOM 606 C CA . VAL A 1 75 ? 9.178 -7.514 -15.588 1.00 88.06 75 VAL A CA 1
ATOM 607 C C . VAL A 1 75 ? 10.420 -7.516 -16.468 1.00 88.06 75 VAL A C 1
ATOM 609 O O . VAL A 1 75 ? 11.415 -6.872 -16.139 1.00 88.06 75 VAL A O 1
ATOM 612 N N . THR A 1 76 ? 10.366 -8.251 -17.576 1.00 89.44 76 THR A N 1
ATOM 613 C CA . THR A 1 76 ? 11.497 -8.398 -18.499 1.00 89.44 76 THR A CA 1
ATOM 614 C C . THR A 1 76 ? 11.320 -7.489 -19.709 1.00 89.44 76 THR A C 1
ATOM 616 O O . THR A 1 76 ? 10.285 -7.518 -20.371 1.00 89.44 76 THR A O 1
ATOM 619 N N . TYR A 1 77 ? 12.357 -6.718 -20.022 1.00 89.31 77 TYR A N 1
ATOM 620 C CA . TYR A 1 77 ? 12.461 -5.880 -21.208 1.00 89.31 77 TYR A CA 1
ATOM 621 C C . TYR A 1 77 ? 13.547 -6.454 -22.120 1.00 89.31 77 TYR A C 1
ATOM 623 O O . TYR A 1 77 ? 14.743 -6.317 -21.846 1.00 89.31 77 TYR A O 1
ATOM 631 N N . ALA A 1 78 ? 13.112 -7.113 -23.194 1.00 89.19 78 ALA A N 1
ATOM 632 C CA . ALA A 1 78 ? 13.999 -7.836 -24.096 1.00 89.19 78 ALA A CA 1
ATOM 633 C C . ALA A 1 78 ? 14.970 -6.900 -24.836 1.00 89.19 78 ALA A C 1
ATOM 635 O O . ALA A 1 78 ? 14.565 -5.845 -25.336 1.00 89.19 78 ALA A O 1
ATOM 636 N N . GLY A 1 79 ? 16.247 -7.279 -24.911 1.00 86.94 79 GLY A N 1
ATOM 637 C CA . GLY A 1 79 ? 17.287 -6.514 -25.610 1.00 86.94 79 GLY A CA 1
ATOM 638 C C . GLY A 1 79 ? 17.620 -5.158 -24.969 1.00 86.94 79 GLY A C 1
ATOM 639 O O . GLY A 1 79 ? 18.193 -4.284 -25.624 1.00 86.94 79 GLY A O 1
ATOM 640 N N . LYS A 1 80 ? 17.203 -4.945 -23.714 1.00 87.06 80 LYS A N 1
ATOM 641 C CA . LYS A 1 80 ? 17.433 -3.721 -22.924 1.00 87.06 80 LYS A CA 1
ATOM 642 C C . LYS A 1 80 ? 18.486 -3.903 -21.815 1.00 87.06 80 LYS A C 1
ATOM 644 O O . LYS A 1 80 ? 18.623 -3.050 -20.944 1.00 87.06 80 LYS A O 1
ATOM 649 N N . GLY A 1 81 ? 19.212 -5.013 -21.824 1.00 83.62 81 GLY A N 1
ATOM 650 C CA . GLY A 1 81 ? 20.352 -5.280 -20.949 1.00 83.62 81 GLY A CA 1
ATOM 651 C C . GLY A 1 81 ? 21.639 -4.627 -21.459 1.00 83.62 81 GLY A C 1
ATOM 652 O O . GLY A 1 81 ? 21.616 -3.561 -22.075 1.00 83.62 81 GLY A O 1
ATOM 653 N N . LEU A 1 82 ? 22.780 -5.266 -21.202 1.00 81.81 82 LEU A N 1
ATOM 654 C CA . LEU A 1 82 ? 24.078 -4.804 -21.693 1.00 81.81 82 LEU A CA 1
ATOM 655 C C . LEU A 1 82 ? 24.204 -5.037 -23.199 1.00 81.81 82 LEU A C 1
ATOM 657 O O . LEU A 1 82 ? 23.909 -6.126 -23.700 1.00 81.81 82 LEU A O 1
ATOM 661 N N . ASN A 1 83 ? 24.716 -4.026 -23.899 1.00 82.62 83 ASN A N 1
ATOM 662 C CA . ASN A 1 83 ? 25.058 -4.120 -25.312 1.00 82.62 83 ASN A CA 1
ATOM 663 C C . ASN A 1 83 ? 26.582 -4.204 -25.469 1.00 82.62 83 ASN A C 1
ATOM 665 O O . ASN A 1 83 ? 27.283 -3.196 -25.381 1.00 82.62 83 ASN A O 1
ATOM 669 N N . LEU A 1 84 ? 27.096 -5.418 -25.670 1.00 82.12 84 LEU A N 1
ATOM 670 C CA . LEU A 1 84 ? 28.525 -5.665 -25.853 1.00 82.12 84 LEU A CA 1
ATOM 671 C C . LEU A 1 84 ? 28.860 -5.788 -27.349 1.00 82.12 84 LEU A C 1
ATOM 673 O O . LEU A 1 84 ? 28.142 -6.485 -28.070 1.00 82.12 84 LEU A O 1
ATOM 677 N N . PRO A 1 85 ? 29.960 -5.176 -27.831 1.00 83.19 85 PRO A N 1
ATOM 678 C CA . PRO A 1 85 ? 30.388 -5.319 -29.219 1.00 83.19 85 PRO A CA 1
ATOM 679 C C . PRO A 1 85 ? 30.540 -6.793 -29.616 1.00 83.19 85 PRO A C 1
ATOM 681 O O . PRO A 1 85 ? 31.232 -7.550 -28.940 1.00 83.19 85 PRO A O 1
ATOM 684 N N . GLY A 1 86 ? 29.899 -7.200 -30.714 1.00 83.12 86 GLY A N 1
ATOM 685 C CA . GLY A 1 86 ? 29.971 -8.575 -31.224 1.00 83.12 86 GLY A CA 1
ATOM 686 C C . GLY A 1 86 ? 29.041 -9.585 -30.538 1.00 83.12 86 GLY A C 1
ATOM 687 O O . GLY A 1 86 ? 29.081 -10.761 -30.891 1.00 83.12 86 GLY A O 1
ATOM 688 N N . HIS A 1 87 ? 28.183 -9.153 -29.608 1.00 82.44 87 HIS A N 1
ATOM 689 C CA . HIS A 1 87 ? 27.195 -10.006 -28.943 1.00 82.44 87 HIS A CA 1
ATOM 690 C C . HIS A 1 87 ? 25.768 -9.481 -29.132 1.00 82.44 87 HIS A C 1
ATOM 692 O O . HIS A 1 87 ? 25.550 -8.296 -29.377 1.00 82.44 87 HIS A O 1
ATOM 698 N N . ALA A 1 88 ? 24.780 -10.369 -28.992 1.00 84.19 88 ALA A N 1
ATOM 699 C CA . ALA A 1 88 ? 23.390 -9.944 -28.884 1.00 84.19 88 ALA A CA 1
ATOM 700 C C . ALA A 1 88 ? 23.186 -9.137 -27.581 1.00 84.19 88 ALA A C 1
ATOM 702 O O . ALA A 1 88 ? 23.772 -9.502 -26.549 1.00 84.19 88 ALA A O 1
ATOM 703 N N . PRO A 1 89 ? 22.368 -8.067 -27.604 1.00 84.69 89 PRO A N 1
ATOM 704 C CA . PRO A 1 89 ? 21.994 -7.341 -26.396 1.00 84.69 89 PRO A CA 1
ATOM 705 C C . PRO A 1 89 ? 21.308 -8.283 -25.402 1.00 84.69 89 PRO A C 1
ATOM 707 O O . PRO A 1 89 ? 20.459 -9.077 -25.807 1.00 84.69 89 PRO A O 1
ATOM 710 N N . GLY A 1 90 ? 21.675 -8.202 -24.122 1.00 87.69 90 GLY A N 1
ATOM 711 C CA . GLY A 1 90 ? 20.968 -8.946 -23.074 1.00 87.69 90 GLY A CA 1
ATOM 712 C C . GLY A 1 90 ? 19.631 -8.308 -22.703 1.00 87.69 90 GLY A C 1
ATOM 713 O O . GLY A 1 90 ? 19.201 -7.327 -23.316 1.00 87.69 90 GLY A O 1
ATOM 714 N N . ASP A 1 91 ? 19.003 -8.811 -21.647 1.00 89.81 91 ASP A N 1
ATOM 715 C CA . ASP A 1 91 ? 17.694 -8.357 -21.177 1.00 89.81 91 ASP A CA 1
ATOM 716 C C . ASP A 1 91 ? 17.789 -7.507 -19.905 1.00 89.81 91 ASP A C 1
ATOM 718 O O . ASP A 1 91 ? 18.668 -7.689 -19.062 1.00 89.81 91 ASP A O 1
ATOM 722 N N . LEU A 1 92 ? 16.855 -6.570 -19.738 1.00 88.12 92 LEU A N 1
ATOM 723 C CA . LEU A 1 92 ? 16.662 -5.873 -18.467 1.00 88.12 92 LEU A CA 1
ATOM 724 C C . LEU A 1 92 ? 15.539 -6.556 -17.691 1.00 88.12 92 LEU A C 1
ATOM 726 O O . LEU A 1 92 ? 14.386 -6.553 -18.117 1.00 88.12 92 LEU A O 1
ATOM 730 N N . ILE A 1 93 ? 15.867 -7.099 -16.527 1.00 87.88 93 ILE A N 1
ATOM 731 C CA . ILE A 1 93 ? 14.926 -7.733 -15.613 1.00 87.88 93 ILE A CA 1
ATOM 732 C C . ILE A 1 93 ? 14.692 -6.783 -14.446 1.00 87.88 93 ILE A C 1
ATOM 734 O O . ILE A 1 93 ? 15.535 -6.646 -13.562 1.00 87.88 93 ILE A O 1
ATOM 738 N N . VAL A 1 94 ? 13.531 -6.142 -14.423 1.00 87.06 94 VAL A N 1
ATOM 739 C CA . VAL A 1 94 ? 13.117 -5.275 -13.322 1.00 87.06 94 VAL A CA 1
ATOM 740 C C . VAL A 1 94 ? 12.378 -6.110 -12.283 1.00 87.06 94 VAL A C 1
ATOM 742 O O . VAL A 1 94 ? 11.379 -6.752 -12.598 1.00 87.06 94 VAL A O 1
ATOM 745 N N . ILE A 1 95 ? 12.864 -6.103 -11.046 1.00 86.12 95 ILE A N 1
ATOM 746 C CA . ILE A 1 95 ? 12.214 -6.738 -9.899 1.00 86.12 95 ILE A CA 1
ATOM 747 C C . ILE A 1 95 ? 11.580 -5.636 -9.057 1.00 86.12 95 ILE A C 1
ATOM 749 O O . ILE A 1 95 ? 12.273 -4.729 -8.595 1.00 86.12 95 ILE A O 1
ATOM 753 N N . ILE A 1 96 ? 10.265 -5.710 -8.868 1.00 85.44 96 ILE A N 1
ATOM 754 C CA . ILE A 1 96 ? 9.539 -4.800 -7.984 1.00 85.44 96 ILE A CA 1
ATOM 755 C C . ILE A 1 96 ? 9.815 -5.211 -6.539 1.00 85.44 96 ILE A C 1
ATOM 757 O O . ILE A 1 96 ? 9.442 -6.307 -6.138 1.00 85.44 96 ILE A O 1
ATOM 761 N N . ASN A 1 97 ? 10.444 -4.331 -5.770 1.00 83.25 97 ASN A N 1
ATOM 762 C CA . ASN A 1 97 ? 10.552 -4.432 -4.322 1.00 83.25 97 ASN A CA 1
ATOM 763 C C . ASN A 1 97 ? 9.588 -3.421 -3.704 1.00 83.25 97 ASN A C 1
ATOM 765 O O . ASN A 1 97 ? 9.743 -2.205 -3.844 1.00 83.25 97 ASN A O 1
ATOM 769 N N . ARG A 1 98 ? 8.529 -3.904 -3.071 1.00 76.81 98 ARG A N 1
ATOM 770 C CA . ARG A 1 98 ? 7.531 -3.032 -2.472 1.00 76.81 98 ARG A CA 1
ATOM 771 C C . ARG A 1 98 ? 8.035 -2.568 -1.114 1.00 76.81 98 ARG A C 1
ATOM 773 O O . ARG A 1 98 ? 8.195 -3.356 -0.191 1.00 76.81 98 ARG A O 1
ATOM 780 N N . VAL A 1 99 ? 8.219 -1.261 -0.974 1.00 74.25 99 VAL A N 1
ATOM 781 C CA . VAL A 1 99 ? 8.551 -0.669 0.322 1.00 74.25 99 VAL A CA 1
ATOM 782 C C . VAL A 1 99 ? 7.252 -0.359 1.051 1.00 74.25 99 VAL A C 1
ATOM 784 O O . VAL A 1 99 ? 6.433 0.437 0.570 1.00 74.25 99 VAL A O 1
ATOM 787 N N . ASP A 1 100 ? 7.066 -1.003 2.201 1.00 63.12 100 ASP A N 1
ATOM 788 C CA . ASP A 1 100 ? 5.913 -0.774 3.063 1.00 63.12 100 ASP A CA 1
ATOM 789 C C . ASP A 1 100 ? 5.830 0.699 3.472 1.00 63.12 100 ASP A C 1
ATOM 791 O O . ASP A 1 100 ? 6.814 1.346 3.842 1.00 63.12 100 ASP A O 1
ATOM 795 N N . TYR A 1 101 ? 4.621 1.249 3.392 1.00 65.81 101 TYR A N 1
ATOM 796 C CA . TYR A 1 101 ? 4.342 2.553 3.971 1.00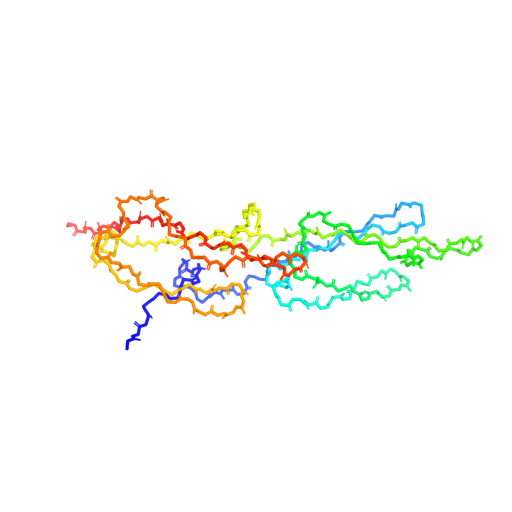 65.81 101 TYR A CA 1
ATOM 797 C C . TYR A 1 101 ? 4.075 2.340 5.463 1.00 65.81 101 TYR A C 1
ATOM 799 O O . TYR A 1 101 ? 3.241 1.494 5.777 1.00 65.81 101 TYR A O 1
ATOM 807 N N . PRO A 1 102 ? 4.681 3.102 6.393 1.00 66.69 102 PRO A N 1
ATOM 808 C CA . PRO A 1 102 ? 4.621 2.777 7.824 1.00 66.69 102 PRO A CA 1
ATOM 809 C C . PRO A 1 102 ? 3.198 2.690 8.397 1.00 66.69 102 PRO A C 1
ATOM 811 O O . PRO A 1 102 ? 2.990 2.046 9.416 1.00 66.69 102 PRO A O 1
ATOM 814 N N . PHE A 1 103 ? 2.212 3.314 7.746 1.00 77.94 103 PHE A N 1
ATOM 815 C CA . PHE A 1 103 ? 0.813 3.275 8.178 1.00 77.94 103 PHE A CA 1
ATOM 816 C C . PHE A 1 103 ? -0.028 2.152 7.539 1.00 77.94 103 PHE A C 1
ATOM 818 O O . PHE A 1 103 ? -1.063 1.787 8.089 1.00 77.94 103 PHE A O 1
ATOM 825 N N . TYR A 1 104 ? 0.378 1.615 6.382 1.00 83.50 104 TYR A N 1
ATOM 826 C CA . TYR A 1 104 ? -0.390 0.598 5.659 1.00 83.50 104 TYR A CA 1
ATOM 827 C C . TYR A 1 104 ? 0.435 -0.659 5.457 1.00 83.50 104 TYR A C 1
ATOM 829 O O . TYR A 1 104 ? 1.410 -0.655 4.708 1.00 83.50 104 TYR A O 1
ATOM 837 N N . LYS A 1 105 ? -0.034 -1.751 6.048 1.00 84.12 105 LYS A N 1
ATOM 838 C CA . LYS A 1 105 ? 0.477 -3.090 5.803 1.00 84.12 105 LYS A CA 1
ATOM 839 C C . LYS A 1 105 ? -0.352 -3.767 4.723 1.00 84.12 105 LYS A C 1
ATOM 841 O O . LYS A 1 105 ? -1.582 -3.741 4.770 1.00 84.12 105 LYS A O 1
ATOM 846 N N . GLN A 1 106 ? 0.302 -4.399 3.757 1.00 81.75 106 GLN A N 1
ATOM 847 C CA . GLN A 1 106 ? -0.400 -5.251 2.806 1.00 81.75 106 GLN A CA 1
ATOM 848 C C . GLN A 1 106 ? -0.708 -6.619 3.429 1.00 81.75 106 GLN A C 1
ATOM 850 O O . GLN A 1 106 ? 0.141 -7.246 4.060 1.00 81.75 106 GLN A O 1
ATOM 855 N N . LEU A 1 107 ? -1.936 -7.082 3.221 1.00 85.19 107 LEU A N 1
ATOM 856 C CA . LEU A 1 107 ? -2.394 -8.436 3.507 1.00 85.19 107 LEU A CA 1
ATOM 857 C C . LEU A 1 107 ? -2.575 -9.220 2.189 1.00 85.19 107 LEU A C 1
ATOM 859 O O . LEU A 1 107 ? -2.345 -8.714 1.087 1.00 85.19 107 LEU A O 1
ATOM 863 N N . SER A 1 108 ? -2.978 -10.485 2.286 1.00 83.69 108 SER A N 1
ATOM 864 C CA . SER A 1 108 ? -3.259 -11.323 1.116 1.00 83.69 108 SER A CA 1
ATOM 865 C C . SER A 1 108 ? -4.450 -10.804 0.295 1.00 83.69 108 SER A C 1
ATOM 867 O O . SER A 1 108 ? -5.262 -10.014 0.772 1.00 83.69 108 SER A O 1
ATOM 869 N N . ALA A 1 109 ? -4.548 -11.241 -0.966 1.00 83.19 109 ALA A N 1
ATOM 870 C CA . ALA A 1 109 ? -5.672 -10.936 -1.864 1.00 83.19 109 ALA A CA 1
ATOM 871 C C . ALA A 1 109 ? -5.941 -9.432 -2.102 1.00 83.19 109 ALA A C 1
ATOM 873 O O . ALA A 1 109 ? -7.066 -9.023 -2.369 1.00 83.19 109 ALA A O 1
ATOM 874 N N . GLY A 1 110 ? -4.905 -8.592 -2.014 1.00 83.19 110 GLY A N 1
ATOM 875 C CA . GLY A 1 110 ? -5.042 -7.144 -2.198 1.00 83.19 110 GLY A CA 1
ATOM 876 C C . GLY A 1 110 ? -5.633 -6.422 -0.986 1.00 83.19 110 GLY A C 1
ATOM 877 O O . GLY A 1 110 ? -5.876 -5.221 -1.061 1.00 83.19 110 GLY A O 1
A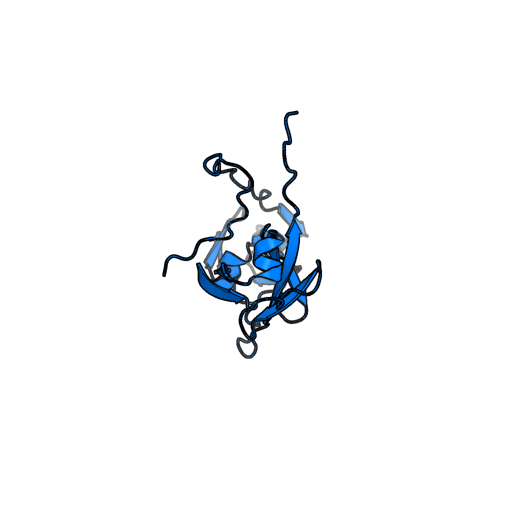TOM 878 N N . ASN A 1 111 ? -5.838 -7.109 0.135 1.00 90.12 111 ASN A N 1
ATOM 879 C CA . ASN A 1 111 ? -6.295 -6.480 1.363 1.00 90.12 111 ASN A CA 1
ATOM 880 C C . ASN A 1 111 ? -5.201 -5.576 1.950 1.00 90.12 111 ASN A C 1
ATOM 882 O O . ASN A 1 111 ? -4.004 -5.836 1.814 1.00 90.12 111 ASN A O 1
ATOM 886 N N . LEU A 1 112 ? -5.614 -4.501 2.611 1.00 89.62 112 LEU A N 1
ATOM 887 C CA . LEU A 1 112 ? -4.741 -3.577 3.329 1.00 89.62 112 LEU A CA 1
ATOM 888 C C . LEU A 1 112 ? -5.131 -3.561 4.801 1.00 89.62 112 LEU A C 1
ATOM 890 O O . LEU A 1 112 ? -6.294 -3.746 5.137 1.00 89.62 112 LEU A O 1
ATOM 894 N N . GLN A 1 113 ? -4.176 -3.299 5.680 1.00 90.81 113 GLN A N 1
ATOM 895 C CA . GLN A 1 113 ? -4.416 -3.074 7.096 1.00 90.81 113 GLN A CA 1
ATOM 896 C C . GLN A 1 113 ? -3.764 -1.766 7.525 1.00 90.81 113 GLN A C 1
ATOM 898 O O . GLN A 1 113 ? -2.622 -1.497 7.155 1.00 90.81 113 GLN A O 1
ATOM 903 N N . CYS A 1 114 ? -4.472 -0.977 8.323 1.00 90.12 114 CYS A N 1
ATOM 904 C CA . CYS A 1 114 ? -3.890 0.119 9.087 1.00 90.12 114 CYS A CA 1
ATOM 905 C C . CYS A 1 114 ? -4.205 -0.055 10.571 1.00 90.12 114 CYS A C 1
ATOM 907 O O . CYS A 1 114 ? -5.189 -0.700 10.942 1.00 90.12 114 CYS A O 1
ATOM 909 N N . GLU A 1 115 ? -3.350 0.513 11.412 1.00 89.25 115 GLU A N 1
ATOM 910 C CA . GLU A 1 115 ? -3.538 0.537 12.857 1.00 89.25 115 GLU A CA 1
ATOM 911 C C . GLU A 1 115 ? -3.901 1.954 13.292 1.00 89.25 115 GLU A C 1
ATOM 913 O O . GLU A 1 115 ? -3.294 2.934 12.856 1.00 89.25 115 GLU A O 1
ATOM 918 N N . VAL A 1 116 ? -4.956 2.049 14.092 1.00 88.38 116 VAL A N 1
ATOM 919 C CA . VAL A 1 116 ? -5.551 3.297 14.547 1.00 88.38 116 VAL A CA 1
ATOM 920 C C . VAL A 1 116 ? -5.604 3.271 16.061 1.00 88.38 116 VAL A C 1
ATOM 922 O O . VAL A 1 116 ? -6.254 2.414 16.660 1.00 88.38 116 VAL A O 1
ATOM 925 N N . GLU A 1 117 ? -4.927 4.230 16.676 1.00 86.69 117 GLU A N 1
ATOM 926 C CA . GLU A 1 117 ? -4.988 4.418 18.115 1.00 86.69 117 GLU A CA 1
ATOM 927 C C . GLU A 1 117 ? -6.196 5.271 18.493 1.00 86.69 117 GLU A C 1
ATOM 929 O O . GLU A 1 117 ? -6.461 6.313 17.889 1.00 86.69 117 GLU A O 1
ATOM 934 N N . VAL A 1 118 ? -6.943 4.805 19.490 1.00 87.12 118 VAL A N 1
ATOM 935 C CA . VAL A 1 118 ? -8.111 5.496 20.041 1.00 87.12 118 VAL A CA 1
ATOM 936 C C . VAL A 1 118 ? -7.998 5.566 21.554 1.00 87.12 118 VAL A C 1
ATOM 938 O O . VAL A 1 118 ? -7.491 4.642 22.196 1.00 87.12 118 VAL A O 1
ATOM 941 N N . ASP A 1 119 ? -8.484 6.657 22.141 1.00 86.94 119 ASP A N 1
ATOM 942 C CA . ASP A 1 119 ? -8.576 6.738 23.592 1.00 86.94 119 ASP A CA 1
ATOM 943 C C . ASP A 1 119 ? -9.719 5.849 24.115 1.00 86.94 119 ASP A C 1
ATOM 945 O O . ASP A 1 119 ? -10.683 5.518 23.414 1.00 86.94 119 ASP A O 1
ATOM 949 N N . HIS A 1 120 ? -9.623 5.446 25.384 1.00 86.69 120 HIS A N 1
ATOM 950 C CA . HIS A 1 120 ? -10.673 4.638 26.014 1.00 86.69 120 HIS A CA 1
ATOM 951 C C . HIS A 1 120 ? -12.058 5.315 25.991 1.00 86.69 120 HIS A C 1
ATOM 953 O O . HIS A 1 120 ? -13.076 4.623 25.988 1.00 86.69 120 HIS A O 1
ATOM 959 N N . LYS A 1 121 ? -12.114 6.656 25.974 1.00 88.25 121 LYS A N 1
ATOM 960 C CA . LYS A 1 121 ? -13.371 7.417 25.974 1.00 88.25 121 LYS A CA 1
ATOM 961 C C . LYS A 1 121 ? -14.099 7.282 24.644 1.00 88.25 121 LYS A C 1
ATOM 963 O O . LYS A 1 121 ? -15.309 7.108 24.644 1.00 88.25 121 LYS A O 1
ATOM 968 N N . MET A 1 122 ? -13.376 7.326 23.533 1.00 86.38 122 MET A N 1
ATOM 969 C CA . MET A 1 122 ? -13.885 7.172 22.178 1.00 86.38 122 MET A CA 1
ATOM 970 C C . MET A 1 122 ? -14.268 5.722 21.903 1.00 86.38 122 MET A C 1
ATOM 972 O O . MET A 1 122 ? -15.311 5.474 21.308 1.00 86.38 122 MET A O 1
ATOM 976 N N . ALA A 1 123 ? -13.486 4.760 22.402 1.00 87.88 123 ALA A N 1
ATOM 977 C CA . ALA A 1 123 ? -13.849 3.346 22.307 1.00 87.88 123 ALA A CA 1
ATOM 978 C C . ALA A 1 123 ? -15.206 3.046 22.983 1.00 87.88 123 ALA A C 1
ATOM 980 O O . ALA A 1 123 ? -16.000 2.268 22.460 1.00 87.88 123 ALA A O 1
ATOM 981 N N . GLN A 1 124 ? -15.502 3.697 24.117 1.00 88.94 124 GLN A N 1
ATOM 982 C CA . GLN A 1 124 ? -16.769 3.531 24.842 1.00 88.94 124 GLN A CA 1
ATOM 983 C C . GLN A 1 124 ? -17.900 4.420 24.308 1.00 88.94 124 GLN A C 1
ATOM 985 O O . GLN A 1 124 ? -19.026 3.959 24.144 1.00 88.94 124 GLN A O 1
ATOM 990 N N . GLY A 1 125 ? -17.615 5.697 24.068 1.00 87.56 125 GLY A N 1
ATOM 991 C CA . GLY A 1 125 ? -18.604 6.730 23.755 1.00 87.56 125 GLY A CA 1
ATOM 992 C C . GLY A 1 125 ? -18.845 6.967 22.267 1.00 87.56 125 GLY A C 1
ATOM 993 O O . GLY A 1 125 ? -19.742 7.736 21.931 1.00 87.56 125 GLY A O 1
ATOM 994 N N . GLY A 1 126 ? -18.077 6.326 21.385 1.00 88.19 126 GLY A N 1
ATOM 995 C CA . GLY A 1 126 ? -18.133 6.566 19.947 1.00 88.19 126 GLY A CA 1
ATOM 996 C C . GLY A 1 126 ? -17.498 7.899 19.532 1.00 88.19 126 GLY A C 1
ATOM 997 O O . GLY A 1 126 ? -16.916 8.629 20.340 1.00 88.19 126 GLY A O 1
ATOM 998 N N . GLY A 1 127 ? -17.592 8.213 18.241 1.00 87.69 127 GLY A N 1
ATOM 999 C CA . GLY A 1 127 ? -17.085 9.445 17.638 1.00 87.69 127 GLY A CA 1
ATOM 1000 C C . GLY A 1 127 ? -16.637 9.261 16.188 1.00 87.69 127 GLY A C 1
ATOM 1001 O O . GLY A 1 127 ? -16.794 8.195 15.609 1.00 87.69 127 GLY A O 1
ATOM 1002 N N . ASP A 1 128 ? -16.036 10.299 15.605 1.00 86.88 128 ASP A N 1
ATOM 1003 C CA . ASP A 1 128 ? -15.603 10.295 14.202 1.00 86.88 128 ASP A CA 1
ATOM 1004 C C . ASP A 1 128 ? -14.077 10.235 14.059 1.00 86.88 128 ASP A C 1
ATOM 1006 O O . ASP A 1 128 ? -13.348 11.037 14.655 1.00 86.88 128 ASP A O 1
ATOM 1010 N N . ILE A 1 129 ? -13.593 9.340 13.195 1.00 87.69 129 ILE A N 1
ATOM 1011 C CA . ILE A 1 129 ? -12.178 9.204 12.825 1.00 87.69 129 ILE A CA 1
ATOM 1012 C C . ILE A 1 129 ? -12.000 9.493 11.336 1.00 87.69 129 ILE A C 1
ATOM 1014 O O . ILE A 1 129 ? -12.783 9.031 10.514 1.00 87.69 129 ILE A O 1
ATOM 1018 N N . CYS A 1 130 ? -10.934 10.202 10.960 1.00 85.31 130 CYS A N 1
ATOM 1019 C CA . CYS A 1 130 ? -10.551 10.378 9.563 1.00 85.31 130 CYS A CA 1
ATOM 1020 C C . CYS A 1 130 ? -9.284 9.590 9.220 1.00 85.31 130 CYS A C 1
ATOM 1022 O O . CYS A 1 130 ? -8.200 9.834 9.754 1.00 85.31 130 CYS A O 1
ATOM 1024 N N . ILE A 1 131 ? -9.397 8.691 8.245 1.00 86.56 131 ILE A N 1
ATOM 1025 C CA . ILE A 1 131 ? -8.288 7.880 7.738 1.00 86.56 131 ILE A CA 1
ATOM 1026 C C . ILE A 1 131 ? -7.917 8.372 6.341 1.00 86.56 131 ILE A C 1
ATOM 1028 O O . ILE A 1 131 ? -8.759 8.447 5.446 1.00 86.56 131 ILE A O 1
ATOM 1032 N N . ARG A 1 132 ? -6.640 8.699 6.117 1.00 83.62 132 ARG A N 1
ATOM 1033 C CA . ARG A 1 132 ? -6.163 9.054 4.774 1.00 83.62 132 ARG A CA 1
ATOM 1034 C C . ARG A 1 132 ? -5.833 7.801 3.977 1.00 83.62 132 ARG A C 1
ATOM 1036 O O . ARG A 1 132 ? -4.778 7.205 4.179 1.00 83.62 132 ARG A O 1
ATOM 1043 N N . HIS A 1 133 ? -6.689 7.456 3.027 1.00 85.19 133 HIS A N 1
ATOM 1044 C CA . HIS A 1 133 ? -6.527 6.315 2.133 1.00 85.19 133 HIS A CA 1
ATOM 1045 C C . HIS A 1 133 ? -5.292 6.467 1.210 1.00 85.19 133 HIS A C 1
ATOM 1047 O O . HIS A 1 133 ? -4.961 7.597 0.825 1.00 85.19 133 HIS A O 1
ATOM 1053 N N . PRO A 1 134 ? -4.616 5.377 0.780 1.00 79.31 134 PRO A N 1
ATOM 1054 C CA . PRO A 1 134 ? -3.482 5.447 -0.151 1.00 79.31 134 PRO A CA 1
ATOM 1055 C C . PRO A 1 134 ? -3.795 6.132 -1.486 1.00 79.31 134 PRO A C 1
ATOM 1057 O O . PRO A 1 134 ? -2.887 6.686 -2.101 1.00 79.31 134 PRO A O 1
ATOM 1060 N N . SER A 1 135 ? -5.068 6.151 -1.903 1.00 76.94 135 SER A N 1
ATOM 1061 C CA . SER A 1 135 ? -5.531 6.904 -3.081 1.00 76.94 135 SER A CA 1
ATOM 1062 C C . SER A 1 135 ? -5.429 8.424 -2.935 1.00 76.94 135 SER A C 1
ATOM 1064 O O . SER A 1 135 ? -5.582 9.134 -3.925 1.00 76.94 135 SER A O 1
ATOM 1066 N N . GLY A 1 136 ? -5.230 8.931 -1.715 1.00 77.81 136 GLY A N 1
ATOM 1067 C CA . GLY A 1 136 ? -5.294 10.351 -1.375 1.00 77.81 136 GLY A CA 1
ATOM 1068 C C . GLY A 1 136 ? -6.632 10.790 -0.772 1.00 77.81 136 GLY A C 1
ATOM 1069 O O . GLY A 1 136 ? -6.668 11.844 -0.134 1.00 77.81 136 GLY A O 1
ATOM 1070 N N . ASN A 1 137 ? -7.687 9.978 -0.908 1.00 83.38 137 ASN A N 1
ATOM 1071 C CA . ASN A 1 137 ? -9.013 10.259 -0.352 1.00 83.38 137 ASN A CA 1
ATOM 1072 C C . ASN A 1 137 ? -9.001 10.213 1.183 1.00 83.38 137 ASN A C 1
ATOM 1074 O O . ASN A 1 137 ? -8.215 9.483 1.789 1.00 83.38 137 ASN A O 1
ATOM 1078 N N . ILE A 1 138 ? -9.896 10.975 1.809 1.00 84.25 138 ILE A N 1
ATOM 1079 C CA . ILE A 1 138 ? -10.145 10.910 3.252 1.00 84.25 138 ILE A CA 1
ATOM 1080 C C . ILE A 1 138 ? -11.392 10.056 3.468 1.00 84.25 138 ILE A C 1
ATOM 1082 O O . ILE A 1 138 ? -12.427 10.305 2.854 1.00 84.25 138 ILE A O 1
ATOM 1086 N N . ILE A 1 139 ? -11.269 9.041 4.316 1.00 88.56 139 ILE A N 1
ATOM 1087 C CA . ILE A 1 139 ? -12.369 8.193 4.762 1.00 88.56 139 ILE A CA 1
ATOM 1088 C C . ILE A 1 139 ? -12.799 8.707 6.132 1.00 88.56 139 ILE A C 1
ATOM 1090 O O . ILE A 1 139 ? -11.994 8.690 7.061 1.00 88.56 139 ILE A O 1
ATOM 1094 N N . ASN A 1 140 ? -14.053 9.136 6.247 1.00 89.12 140 ASN A N 1
ATOM 1095 C CA . ASN A 1 140 ? -14.663 9.482 7.527 1.00 89.12 140 ASN A CA 1
ATOM 1096 C C . ASN A 1 140 ? -15.333 8.225 8.080 1.00 89.12 140 ASN A C 1
ATOM 1098 O O . ASN A 1 140 ? -16.238 7.676 7.452 1.00 89.12 140 ASN A O 1
ATOM 1102 N N . LEU A 1 141 ? -14.847 7.754 9.217 1.00 89.31 141 LEU A N 1
ATOM 1103 C CA . LEU A 1 141 ? -15.320 6.568 9.900 1.00 89.31 141 LEU A CA 1
ATOM 1104 C C . LEU A 1 141 ? -16.068 6.990 11.159 1.00 89.31 141 LEU A C 1
ATOM 1106 O O . LEU A 1 141 ? -15.450 7.425 12.129 1.00 89.31 141 LEU A O 1
ATOM 1110 N N . GLU A 1 142 ? -17.385 6.834 11.131 1.00 90.00 142 GLU A N 1
ATOM 1111 C CA . GLU A 1 142 ? -18.220 6.953 12.321 1.00 90.00 142 GLU A CA 1
ATOM 1112 C C . GLU A 1 142 ? -18.055 5.686 13.171 1.00 90.00 142 GLU A C 1
ATOM 1114 O O . GLU A 1 142 ? -18.105 4.558 12.655 1.00 90.00 142 GLU A O 1
ATOM 1119 N N . LEU A 1 143 ? -17.804 5.888 14.462 1.00 90.19 143 LEU A N 1
ATOM 1120 C CA . LEU A 1 143 ? -17.773 4.865 15.495 1.00 90.19 143 LEU A CA 1
ATOM 1121 C C . LEU A 1 143 ? -18.967 5.061 16.420 1.00 90.19 143 LEU A C 1
ATOM 1123 O O . LEU A 1 143 ? -19.118 6.114 17.044 1.00 90.19 143 LEU A O 1
ATOM 1127 N N . LEU A 1 144 ? -19.789 4.030 16.546 1.00 91.62 144 LEU A N 1
ATOM 1128 C CA . LEU A 1 144 ? -20.901 4.015 17.483 1.00 91.62 144 LEU A CA 1
ATOM 1129 C C . LEU A 1 144 ? -20.397 3.756 18.915 1.00 91.62 144 LEU A C 1
ATOM 1131 O O . LEU A 1 144 ? -19.357 3.114 19.107 1.00 91.62 144 LEU A O 1
ATOM 1135 N N . PRO A 1 145 ? -21.125 4.219 19.946 1.00 91.25 145 PRO A N 1
ATOM 1136 C CA . PRO A 1 145 ? -20.816 3.875 21.330 1.00 91.25 145 PRO A CA 1
ATOM 1137 C C . PRO A 1 145 ? -20.724 2.355 21.529 1.00 91.25 145 PRO A C 1
ATOM 1139 O O . PRO A 1 145 ? -21.629 1.616 21.142 1.00 91.25 145 PRO A O 1
ATOM 1142 N N . GLY A 1 146 ? -19.624 1.887 22.122 1.00 86.75 146 GLY A N 1
ATOM 1143 C CA . GLY A 1 146 ? -19.357 0.465 22.352 1.00 86.75 146 GLY A CA 1
ATOM 1144 C C . GLY A 1 146 ? -19.001 -0.354 21.104 1.00 86.75 146 GLY A C 1
ATOM 1145 O O . GLY A 1 146 ? -18.883 -1.573 21.207 1.00 86.75 146 GLY A O 1
ATOM 1146 N N . GLU A 1 147 ? -18.808 0.273 19.937 1.00 88.81 147 GLU A N 1
ATOM 1147 C CA . GLU A 1 147 ? -18.470 -0.438 18.694 1.00 88.81 147 GLU A CA 1
ATOM 1148 C C . GLU A 1 147 ? -17.088 -1.106 18.736 1.00 88.81 147 GLU A C 1
ATOM 1150 O O . GLU A 1 147 ? -16.855 -2.084 18.028 1.00 88.81 147 GLU A O 1
ATOM 1155 N N . ILE A 1 148 ? -16.171 -0.602 19.568 1.00 90.00 148 ILE A N 1
ATOM 1156 C CA . ILE A 1 148 ? -14.841 -1.183 19.778 1.00 90.00 148 ILE A CA 1
ATOM 1157 C C . ILE A 1 148 ? -14.861 -1.949 21.111 1.00 90.00 148 ILE A C 1
ATOM 1159 O O . ILE A 1 148 ? -14.567 -1.365 22.156 1.00 90.00 148 ILE A O 1
ATOM 1163 N N . PRO A 1 149 ? -15.202 -3.252 21.113 1.00 84.62 149 PRO A N 1
ATOM 1164 C CA . PRO A 1 149 ? -15.378 -4.017 22.347 1.00 84.62 149 PRO A CA 1
ATOM 1165 C C . PRO A 1 149 ? -14.056 -4.331 23.055 1.00 84.62 149 PRO A C 1
ATOM 1167 O O . PRO A 1 149 ? -14.043 -4.566 24.262 1.00 84.62 149 PRO A O 1
ATOM 1170 N N . SER A 1 150 ? -12.942 -4.381 22.318 1.00 87.31 150 SER A N 1
ATOM 1171 C CA . SER A 1 150 ? -11.638 -4.759 22.858 1.00 87.31 150 SER A CA 1
ATOM 1172 C C . SER A 1 150 ? -10.469 -4.228 22.016 1.00 87.31 150 SER A C 1
ATOM 1174 O O . SER A 1 150 ? -10.625 -3.974 20.816 1.00 87.31 150 SER A O 1
ATOM 1176 N N . PRO A 1 151 ? -9.269 -4.080 22.614 1.00 87.12 151 PRO A N 1
ATOM 1177 C CA . PRO A 1 151 ? -8.049 -3.808 21.862 1.00 87.12 151 PRO A CA 1
ATOM 1178 C C . PRO A 1 151 ? -7.787 -4.892 20.813 1.00 87.12 151 PRO A C 1
ATOM 1180 O O . PRO A 1 151 ? -7.929 -6.085 21.079 1.00 87.12 151 PRO A O 1
ATOM 1183 N N . GLY A 1 152 ? -7.377 -4.478 19.619 1.00 87.94 152 GLY A N 1
ATOM 1184 C CA . GLY A 1 152 ? -7.160 -5.360 18.477 1.00 87.94 152 GLY A CA 1
ATOM 1185 C C . GLY A 1 152 ? -8.413 -5.651 17.651 1.00 87.94 152 GLY A C 1
ATOM 1186 O O . GLY A 1 152 ? -8.282 -6.304 16.615 1.00 87.94 152 GLY A O 1
ATOM 1187 N N . TYR A 1 153 ? -9.592 -5.154 18.051 1.00 92.81 153 TYR A N 1
ATOM 1188 C CA . TYR A 1 153 ? -10.798 -5.207 17.225 1.00 92.81 153 TYR A CA 1
ATOM 1189 C C . TYR A 1 153 ? -10.540 -4.604 15.838 1.00 92.81 153 TYR A C 1
ATOM 1191 O O . TYR A 1 153 ? -9.805 -3.622 15.695 1.00 92.81 153 TYR A O 1
ATOM 1199 N N . GLN A 1 154 ? -11.142 -5.204 14.810 1.00 93.31 154 GLN A N 1
ATOM 1200 C CA . GLN A 1 154 ? -10.972 -4.789 13.423 1.00 93.31 154 GLN A CA 1
ATOM 1201 C C . GLN A 1 154 ? -12.310 -4.438 12.792 1.00 93.31 154 GLN A C 1
ATOM 1203 O O . GLN A 1 154 ? -13.226 -5.258 12.771 1.00 93.31 154 GLN A O 1
ATOM 1208 N N . LYS A 1 155 ? -12.383 -3.246 12.201 1.00 93.12 155 LYS A N 1
ATOM 1209 C CA . LYS A 1 155 ? -13.483 -2.850 11.319 1.00 93.12 155 LYS A CA 1
ATOM 1210 C C . LYS A 1 155 ? -13.039 -3.008 9.871 1.00 93.12 155 LYS A C 1
ATOM 1212 O O . LYS A 1 155 ? -11.963 -2.545 9.492 1.00 93.12 155 LYS A O 1
ATOM 1217 N N . VAL A 1 156 ? -13.861 -3.675 9.067 1.00 95.06 156 VAL A N 1
ATOM 1218 C CA . VAL A 1 156 ? -13.571 -3.930 7.651 1.00 95.06 156 VAL A CA 1
ATOM 1219 C C . VAL A 1 156 ? -14.302 -2.906 6.795 1.00 95.06 156 VAL A C 1
ATOM 1221 O O . VAL A 1 156 ? -15.517 -2.752 6.890 1.00 95.06 156 VAL A O 1
ATOM 1224 N N . LEU A 1 157 ? -13.553 -2.216 5.942 1.00 93.88 157 LEU A N 1
ATOM 1225 C CA . LEU A 1 157 ? -14.074 -1.320 4.921 1.00 93.88 157 LEU A CA 1
ATOM 1226 C C . LEU A 1 157 ? -13.962 -2.013 3.565 1.00 93.88 157 LEU A C 1
ATOM 1228 O O . LEU A 1 157 ? -12.876 -2.121 2.987 1.00 93.88 157 LEU A O 1
ATOM 1232 N N . SER A 1 158 ? -15.096 -2.508 3.074 1.00 93.44 158 SER A N 1
ATOM 1233 C CA . SER A 1 158 ? -15.136 -3.295 1.845 1.00 93.44 158 SER A CA 1
ATOM 1234 C C . SER A 1 158 ? -14.718 -2.486 0.618 1.00 93.44 158 SER A C 1
ATOM 1236 O O . SER A 1 158 ? -15.101 -1.324 0.475 1.00 93.44 158 SER A O 1
ATOM 1238 N N . LYS A 1 159 ? -13.977 -3.116 -0.302 1.00 91.50 159 LYS A N 1
ATOM 1239 C CA . LYS A 1 159 ? -13.502 -2.531 -1.573 1.00 91.50 159 LYS A CA 1
ATOM 1240 C C . LYS A 1 159 ? -12.613 -1.289 -1.412 1.00 91.50 159 LYS A C 1
ATOM 1242 O O . LYS A 1 159 ? -12.490 -0.495 -2.345 1.00 91.50 159 LYS A O 1
ATOM 1247 N N . MET A 1 160 ? -11.994 -1.122 -0.243 1.00 89.75 160 MET A N 1
ATOM 1248 C CA . MET A 1 160 ? -11.060 -0.030 0.074 1.00 89.75 160 MET A CA 1
ATOM 1249 C C . MET A 1 160 ? -9.601 -0.511 0.178 1.00 89.75 160 MET A C 1
ATOM 1251 O O . MET A 1 160 ? -8.744 0.186 0.707 1.00 89.75 160 MET A O 1
ATOM 1255 N N . GLY A 1 161 ? -9.303 -1.720 -0.292 1.00 87.75 161 GLY A N 1
ATOM 1256 C CA . GLY A 1 161 ? -7.953 -2.260 -0.398 1.00 87.75 161 GLY A CA 1
ATOM 1257 C C . GLY A 1 161 ? -7.279 -1.916 -1.728 1.00 87.75 161 GLY A C 1
ATOM 1258 O O . GLY A 1 161 ? -7.618 -0.962 -2.431 1.00 87.75 161 GLY A O 1
ATOM 1259 N N . GLN A 1 162 ? -6.287 -2.718 -2.099 1.00 85.12 162 GLN A N 1
ATOM 1260 C CA . GLN A 1 162 ? -5.593 -2.606 -3.372 1.00 85.12 162 GLN A CA 1
ATOM 1261 C C . GLN A 1 162 ? -6.399 -3.255 -4.505 1.00 85.12 162 GLN A C 1
ATOM 1263 O O . GLN A 1 162 ? -7.001 -4.317 -4.351 1.00 85.12 162 GLN A O 1
ATOM 1268 N N . ILE A 1 163 ? -6.367 -2.618 -5.675 1.00 84.94 163 ILE A N 1
ATOM 1269 C CA . ILE A 1 163 ? -6.896 -3.180 -6.920 1.00 84.94 163 ILE A CA 1
ATOM 1270 C C . ILE A 1 163 ? -5.921 -4.243 -7.441 1.00 84.94 163 ILE A C 1
ATOM 1272 O O . ILE A 1 163 ? -4.715 -4.001 -7.500 1.00 84.94 163 ILE A O 1
ATOM 1276 N N . SER A 1 164 ? -6.455 -5.400 -7.822 1.00 80.81 164 SER A N 1
ATOM 1277 C CA . SER A 1 164 ? -5.740 -6.477 -8.521 1.00 80.81 164 SER A CA 1
ATOM 1278 C C . SER A 1 164 ? -5.092 -6.003 -9.829 1.00 80.81 164 SER A C 1
ATOM 1280 O O . SER A 1 164 ? -5.568 -5.056 -10.457 1.00 80.81 164 SER A O 1
ATOM 1282 N N . SER A 1 165 ? -4.031 -6.685 -10.275 1.00 72.94 165 SER A N 1
ATOM 1283 C CA . SER A 1 165 ? -3.361 -6.403 -11.559 1.00 72.94 165 SER A CA 1
ATOM 1284 C C . SER A 1 165 ? -4.340 -6.332 -12.732 1.00 72.94 165 SER A C 1
ATOM 1286 O O . SER A 1 165 ? -4.259 -5.433 -13.571 1.00 72.94 165 SER A O 1
ATOM 1288 N N . ASP A 1 166 ? -5.316 -7.238 -12.726 1.00 77.94 166 ASP A N 1
ATOM 1289 C CA . ASP A 1 166 ? -6.283 -7.425 -13.807 1.00 77.94 166 ASP A CA 1
ATOM 1290 C C . ASP A 1 166 ? -7.474 -6.466 -13.682 1.00 77.94 166 ASP A C 1
ATOM 1292 O O . ASP A 1 166 ? -8.365 -6.450 -14.528 1.00 77.94 166 ASP A O 1
ATOM 1296 N N . LYS A 1 167 ? -7.488 -5.635 -12.629 1.00 79.31 167 LYS A N 1
ATOM 1297 C CA . LYS A 1 167 ? -8.511 -4.619 -12.335 1.00 79.31 167 LYS A CA 1
ATOM 1298 C C . LYS A 1 167 ? -9.928 -5.175 -12.163 1.00 79.31 167 LYS A C 1
ATOM 1300 O O . LYS A 1 167 ? -10.888 -4.410 -12.191 1.00 79.31 167 LYS A O 1
ATOM 1305 N N . THR A 1 168 ? -10.068 -6.483 -11.968 1.00 83.12 168 THR A N 1
ATOM 1306 C CA . THR A 1 168 ? -11.359 -7.161 -11.789 1.00 83.12 168 THR A CA 1
ATOM 1307 C C . THR A 1 168 ? -11.819 -7.134 -10.335 1.00 83.12 168 THR A C 1
ATOM 1309 O O . THR A 1 168 ? -13.014 -7.062 -10.059 1.00 83.12 168 THR A O 1
ATOM 1312 N N . GLN A 1 169 ? -10.866 -7.174 -9.404 1.00 85.06 169 GLN A N 1
ATOM 1313 C CA . GLN A 1 169 ? -11.113 -7.234 -7.967 1.00 85.06 169 GLN A CA 1
ATOM 1314 C C . GLN A 1 169 ? -10.381 -6.119 -7.219 1.00 85.06 169 GLN A C 1
ATOM 1316 O O . 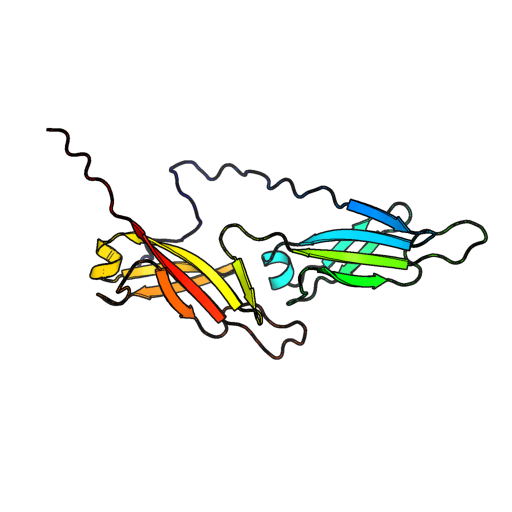GLN A 1 169 ? -9.262 -5.742 -7.585 1.00 85.06 169 GLN A O 1
ATOM 1321 N N . THR A 1 170 ? -11.004 -5.644 -6.144 1.00 89.25 170 THR A N 1
ATOM 1322 C CA . THR A 1 170 ? -10.423 -4.720 -5.164 1.00 89.25 170 THR A CA 1
ATOM 1323 C C . THR A 1 170 ? -10.529 -5.378 -3.800 1.00 89.25 170 THR A C 1
ATOM 1325 O O . THR A 1 170 ? -11.623 -5.810 -3.438 1.00 89.25 170 THR A O 1
ATOM 1328 N N . GLY A 1 171 ? -9.417 -5.459 -3.070 1.00 90.75 171 GLY A N 1
ATOM 1329 C CA . GLY A 1 171 ? -9.424 -5.967 -1.699 1.00 90.75 171 GLY A CA 1
ATOM 1330 C C . GLY A 1 171 ? -10.126 -5.021 -0.724 1.00 90.75 171 GLY A C 1
ATOM 1331 O O . GLY A 1 171 ? -10.660 -3.976 -1.105 1.00 90.75 171 GLY A O 1
ATOM 1332 N N . ASP A 1 172 ? -10.055 -5.356 0.555 1.00 94.31 172 ASP A N 1
ATOM 1333 C CA . ASP A 1 172 ? -10.664 -4.611 1.653 1.00 94.31 172 ASP A CA 1
ATOM 1334 C C . ASP A 1 172 ? -9.614 -3.886 2.504 1.00 94.31 172 ASP A C 1
ATOM 1336 O O . ASP A 1 172 ? -8.434 -4.247 2.508 1.00 94.31 172 ASP A O 1
ATOM 1340 N N . LEU A 1 173 ? -10.042 -2.858 3.242 1.00 93.69 173 LEU A N 1
ATOM 1341 C CA . LEU A 1 173 ? -9.214 -2.180 4.238 1.00 93.69 173 LEU A CA 1
ATOM 1342 C C . LEU A 1 173 ? -9.634 -2.597 5.650 1.00 93.69 173 LEU A C 1
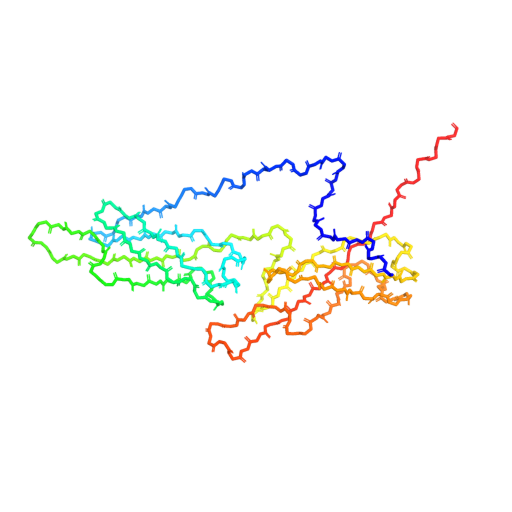ATOM 1344 O O . LEU A 1 173 ? -10.754 -2.336 6.082 1.00 93.69 173 LEU A O 1
ATOM 1348 N N . TYR A 1 174 ? -8.709 -3.208 6.377 1.00 94.56 174 TYR A N 1
ATOM 1349 C CA . TYR A 1 174 ? -8.849 -3.621 7.765 1.00 94.56 174 TYR A CA 1
ATOM 1350 C C . TYR A 1 174 ? -8.310 -2.518 8.674 1.00 94.56 174 TYR A C 1
ATOM 1352 O O . TYR A 1 174 ? -7.106 -2.268 8.719 1.00 94.56 174 TYR A O 1
ATOM 1360 N N . VAL A 1 175 ? -9.196 -1.864 9.415 1.00 93.56 175 VAL A N 1
ATOM 1361 C CA . VAL A 1 175 ? -8.830 -0.862 10.418 1.00 93.56 175 VAL A CA 1
ATOM 1362 C C . VAL A 1 175 ? -8.734 -1.565 11.763 1.00 93.56 175 VAL A C 1
ATOM 1364 O O . VAL A 1 175 ? -9.756 -1.949 12.328 1.00 93.56 175 VAL A O 1
ATOM 1367 N N . LYS A 1 176 ? -7.513 -1.780 12.256 1.00 92.88 176 LYS A N 1
ATOM 1368 C CA . LYS A 1 176 ? -7.254 -2.388 13.565 1.00 92.88 176 LYS A CA 1
ATOM 1369 C C . LYS A 1 176 ? -7.162 -1.296 14.624 1.00 92.88 176 LYS A C 1
ATOM 1371 O O . LYS A 1 176 ? -6.353 -0.384 14.487 1.00 92.88 176 LYS A O 1
ATOM 1376 N N . PHE A 1 177 ? -7.953 -1.413 15.682 1.00 91.06 177 PHE A N 1
ATOM 1377 C CA . PHE A 1 177 ? -7.973 -0.437 16.765 1.00 91.06 177 PHE A CA 1
ATOM 1378 C C . PHE A 1 177 ? -7.076 -0.856 17.922 1.00 91.06 177 PHE A C 1
ATOM 1380 O O . PHE A 1 177 ? -7.194 -1.971 18.431 1.00 91.06 177 PHE A O 1
ATOM 1387 N N . THR A 1 178 ? -6.236 0.064 18.381 1.00 89.62 178 THR A N 1
ATOM 1388 C CA . THR A 1 178 ? -5.455 -0.082 19.612 1.00 89.62 178 THR A CA 1
ATOM 1389 C C . THR A 1 178 ? -5.940 0.956 20.612 1.00 89.62 178 THR A C 1
ATOM 1391 O O . THR A 1 178 ? -6.028 2.140 20.299 1.00 89.62 178 THR A O 1
ATOM 1394 N N . ILE A 1 179 ? -6.333 0.502 21.803 1.00 88.25 179 ILE A N 1
ATOM 1395 C CA . ILE A 1 179 ? -6.891 1.379 22.836 1.00 88.25 179 ILE A CA 1
ATOM 1396 C C . ILE A 1 179 ? -5.757 1.813 23.753 1.00 88.25 179 ILE A C 1
ATOM 1398 O O . ILE A 1 179 ? -5.121 0.961 24.378 1.00 88.25 179 ILE A O 1
ATOM 1402 N N . TYR A 1 180 ? -5.541 3.121 23.873 1.00 86.06 180 TYR A N 1
ATOM 1403 C CA . TYR A 1 180 ? -4.611 3.669 24.851 1.00 86.06 180 TYR A CA 1
ATOM 1404 C C . TYR A 1 180 ? -5.354 4.288 26.039 1.00 86.06 180 TYR A C 1
ATOM 1406 O O . TYR A 1 180 ? -6.418 4.911 25.921 1.00 86.06 180 TYR A O 1
ATOM 1414 N N . PHE A 1 181 ? -4.763 4.120 27.219 1.00 83.00 181 PHE A N 1
ATOM 1415 C CA . PHE A 1 181 ? -5.231 4.722 28.458 1.00 83.00 181 PHE A CA 1
ATOM 1416 C C . PHE A 1 181 ? -4.275 5.863 28.806 1.00 83.00 181 PHE A C 1
ATOM 1418 O O . PHE A 1 181 ? -3.122 5.592 29.141 1.00 83.00 181 PHE A O 1
ATOM 1425 N N . PRO A 1 182 ? -4.694 7.137 28.697 1.00 77.62 182 PRO A N 1
ATOM 1426 C CA . PRO A 1 182 ? -3.823 8.241 29.070 1.00 77.62 182 PRO A CA 1
ATOM 1427 C C . PRO A 1 182 ? -3.492 8.135 30.562 1.00 77.62 182 PRO A C 1
ATOM 1429 O O . PRO A 1 182 ? -4.394 8.023 31.395 1.00 77.62 182 PRO A O 1
ATOM 1432 N N . HIS A 1 183 ? -2.204 8.175 30.907 1.00 73.00 183 HIS A N 1
ATOM 1433 C CA . HIS A 1 183 ? -1.792 8.259 32.302 1.00 73.00 183 HIS A CA 1
ATOM 1434 C C . HIS A 1 183 ? -2.238 9.606 32.872 1.00 73.00 183 HIS A C 1
ATOM 1436 O O . HIS A 1 183 ? -1.899 10.667 32.346 1.00 73.00 183 HIS A O 1
ATOM 1442 N N . ALA A 1 184 ? -3.010 9.568 33.955 1.00 65.62 184 ALA A N 1
ATOM 1443 C CA . ALA A 1 184 ? -3.260 10.759 34.742 1.00 65.62 184 ALA A CA 1
ATOM 1444 C C . ALA A 1 184 ? -1.956 11.117 35.466 1.00 65.62 184 ALA A C 1
ATOM 1446 O O . ALA A 1 184 ? -1.544 10.407 36.382 1.00 65.62 184 ALA A O 1
ATOM 1447 N N . ASN A 1 185 ? -1.306 12.213 35.069 1.00 54.06 185 ASN A N 1
ATOM 1448 C CA . ASN A 1 185 ? -0.299 12.849 35.913 1.00 54.06 185 ASN A CA 1
ATOM 1449 C C . ASN A 1 185 ? -1.032 13.469 37.107 1.00 54.06 185 ASN A C 1
ATOM 1451 O O . ASN A 1 185 ? -1.407 14.639 37.083 1.00 54.06 185 ASN A O 1
ATOM 1455 N N . VAL A 1 186 ? -1.304 12.654 38.125 1.00 54.50 186 VAL A N 1
ATOM 1456 C CA . VAL A 1 186 ? -1.753 13.139 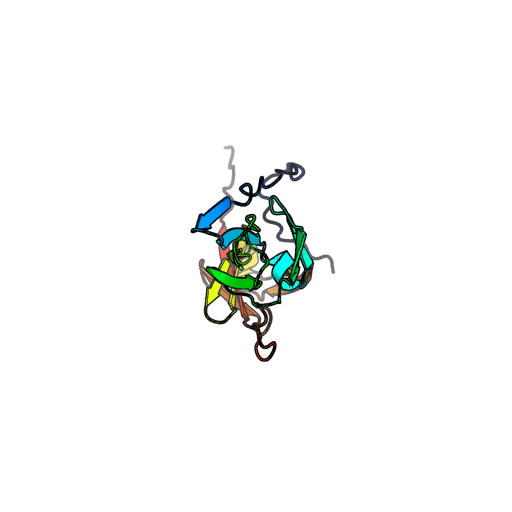39.427 1.00 54.50 186 VAL A CA 1
ATOM 1457 C C . VAL A 1 186 ? -0.503 13.598 40.165 1.00 54.50 186 VAL A C 1
ATOM 1459 O O . VAL A 1 186 ? 0.198 12.796 40.775 1.00 54.50 186 VAL A O 1
ATOM 1462 N N . THR A 1 187 ? -0.189 14.886 40.060 1.00 44.94 187 THR A N 1
ATOM 1463 C CA . THR A 1 187 ? 0.718 15.527 41.013 1.00 44.94 187 THR A CA 1
ATOM 1464 C C . THR A 1 187 ? -0.083 15.731 42.295 1.00 44.94 187 THR A C 1
ATOM 1466 O O . THR A 1 187 ? -1.023 16.527 42.311 1.00 44.94 187 THR A O 1
ATOM 1469 N N . ILE A 1 188 ? 0.227 14.927 43.310 1.00 57.59 188 ILE A N 1
ATOM 1470 C CA . ILE A 1 188 ? -0.257 15.082 44.690 1.00 57.59 188 ILE A CA 1
ATOM 1471 C C . ILE A 1 188 ? 0.461 16.239 45.377 1.00 57.59 188 ILE A C 1
ATOM 1473 O O . ILE A 1 188 ? 1.661 16.436 45.078 1.00 57.59 188 ILE A O 1
#

Foldseek 3Di:
DDADAAPPVDPDPDDPDPPPPPPPDWDWDDDPQEIETEDEDELLCLQVQDWDWDDDPPDIDIDTNHFAQDQQDWDKDQLPTHDDPPDGHHIYIYTYHYDYDPQWDADPPQEIEGEDEDEPCCCAQWDWYWYQASPRDIDIDTGHHNNNVDQQDWDKAAQSGTQHRVNPDGGIYIYGYGYDYDDPPPPD

Sequence (188 aa):
MFCKYILYNSDTTTTPKRQAYVYPKPQWVVQKNDIVYVMDVSLRNLYHGKKTTVVTRDISVEVDLVKGMADGQRVTYAGKGLNLPGHAPGDLIVIINRVDYPFYKQLSAGNLQCEVEVDHKMAQGGGDICIRHPSGNIINLELLPGEIPSPGYQKVLSKMGQISSDKTQTGDLYVKFTIYFPHANVTI

InterPro domains:
  IPR002939 Chaperone DnaJ, C-terminal [PF01556] (36-182)
  IPR008971 HSP40/DnaJ peptide-binding [SSF49493] (30-99)
  IPR008971 HSP40/DnaJ peptide-binding [SSF49493] (109-182)
  IPR051339 DnaJ homolog subfamily B [PTHR24078] (51-183)

Secondary structure (DSSP, 8-state):
-----EE----SSS----------PPEEEEETTEEEEEEEEEHHHHHHT-EEEEE-SS-EEEEE--TTPPTT-EEEETT-S---TTS----EEEEEEEEPBTTEEE-GGG-EEEEEEEEHHHHHH-EEEEEE-TTSPEEEEEE-TT---STT-EEEETT-SPBPTTSS-B--EEEEEEEE--------

Organism: NCBI:txid1052879

Radius of gyration: 21.93 Å; chains: 1; bounding box: 51×32×76 Å

=== Feature glossary ===
Feature key, reading from the visual/contextual features back to the raw sequence:

Rendered structure images. Six rendered views show the 3D structure from the faces of a cube — i.e. along ±x, ±y, ±z. Rendering representation is drawn randomly per protein from cartoon (secondary-structure ribbons), sticks (backbone bonds), or molecular surface; coloring is either N→C rainbow (blue at the N-terminus through red at the C-terminus) or one color per chain.

Contact-map, Ramachandran, and PAE plots. The contact map is a binary N×N matrix image: pixel (i, j) is dark where Cα_i and Cα_j are within 8 Å and |i−j|>4. Because the |i−j|>4 filter removes local helical contacts, off-diagonal stripes parallel to the main diagonal indicate parallel β-sheets; stripes perpendicular to it indicate antiparallel β-sheets. The Ramachandran plot scatters every residue's (φ, ψ) pair against the sterically allowed regions. The PAE heatmap renders the predicted-aligned-error matrix.

InterPro / GO / CATH / organism. Database cross-references. InterPro integrates a dozen domain/family signature databases into unified entries with residue-range hits. GO terms attach function/process/location labels with evidence codes. CATH codes position the fold in a four-level structural taxonomy. Organism is the NCBI-taxonomy species name.

Nearest PDB structures. The Foldseek neighbor list gives the closest experimentally determined structures in the PDB, ranked by structural alignment. TM-score near 1 means near-identical fold; near 0.3 means only rough topology match. This is how one finds what a novel AlphaFold prediction most resembles in the solved-structure universe.

Predicted aligned error. PAE(i, j) answers: if I align the predicted and true structures on residue i, how far off (in Å) do I expect residue j to be? A block-diagonal PAE matrix with low values on the blocks and high values off-diagonal is the signature of a multi-domain protein with confidently predicted domains but uncertain inter-domain orientation.

Solvent-accessible surface area. Accessible surface area quantifies burial. A residue with SASA near zero is packed into the hydrophobic core; one with SASA >100 Å² sits on the surface. Computed here via the Shrake–Rupley numerical algorithm with a 1.4 Å probe.

B-factor. B-factor (Debye–Waller factor) reflects atomic displacement in the crystal lattice. It is an experimental observable (units Å²), not a prediction; low values mean the atom is pinned down, high values mean it moves or is heterogeneous across the crystal.

pLDDT. For AlphaFold models, the B-factor field carries pLDDT — the model's own estimate of local accuracy on a 0–100 scale. Regions with pLDDT<50 should be treated as essentially unmodeled; they often correspond to intrinsically disordered segments.

Backbone torsions (φ/ψ). φ (phi) and ψ (psi) are the two rotatable backbone dihedrals per residue: φ is the C(i-1)–N–Cα–C torsion, ψ is the N–Cα–C–N(i+1) torsion, both in degrees on (−180°, 180°]. α-helical residues cluster near (−60°, −45°); β-strand residues near (−120°, +130°). A Ramachandran plot is simply a scatter of (φ, ψ) for every residue.

Radius of gyration, Cα contacts, bounding box. Radius of gyration (Rg) is the root-mean-square distance of Cα atoms from their centroid — a single number for overall size and compactness. A globular domain of N residues has Rg ≈ 2.2·N^0.38 Å; an extended or disordered chain has a much larger Rg. The Cα contact count is the number of residue pairs whose Cα atoms are within 8 Å and are more than four positions apart in sequence — a standard proxy for tertiary packing density. The bounding box is the smallest axis-aligned box enclosing all Cα atoms.

Secondary structure (3-state, P-SEA). Three-state secondary structure (P-SEA) collapses the eight DSSP classes into helix (a), strand (b), and coil (c). P-SEA assigns these from Cα geometry alone — distances and angles — without requiring backbone oxygens, so it works on any Cα trace.

Secondary structure (8-state, DSSP). DSSP 8-state secondary structure assigns each residue one of H (α-helix), G (3₁₀-helix), I (π-helix), E (extended β-strand), B (isolated β-bridge), T (hydrogen-bonded turn), S (bend), or '-' (coil). The assignment is computed from backbone hydrogen-bond geometry via the Kabsch–Sander algorithm.

Foldseek 3Di. A 3Di character summarizes, for each residue, the relative orientation of the Cα frame of its nearest spatial neighbor. Because it encodes fold topology rather than chemistry, 3Di alignments detect remote structural similarity that sequence alignment misses.

mmCIF coordinates. The mmCIF block holds the 3D Cartesian coordinates of each backbone atom (N, Cα, C, O) in ångströms. mmCIF is the PDB's canonical archive format — a tagged-loop text representation of the atomic model.

Sequence. Sequence gives the chain of amino acids in standard one-letter code (A=alanine, C=cysteine, …, Y=tyrosine), read N→C. It is the only feature that is directly encoded by the gene; all structural features are derived from the folded form of this sequence.